Protein AF-0000000075837863 (afdb_homodimer)

Radius of gyration: 28.81 Å; Cα contacts (8 Å, |Δi|>4): 531; chains: 2; bounding box: 49×102×80 Å

Secondary structure (DSSP, 8-state):
-HHHHHHHEE--HHHHTTSSEEEEEEESTTSTT-EEEEEE-TTS-EEEEEESSHHHHHHHHHHHHHTTPPP-EEEEEEHHHHHHHHHHTT-EEEEEPTT----PPPEEEEETT--SS-S-----------HHHHHHHHHHHHHH-/-HHHHHHHEE--HHHHTTSSEEEEEEESTTSTT-EEEEEE-TTS-EEEEEESSHHHHHHHHHHHHHTTPPP-EEEEEEHHHHHHHHHHTT-EEEEEPTT----PPPEEEEETT--SS-------------HHHHHHHHHHHHHH-

Nearest PDB structures (foldseek):
  6app-assembly1_A  TM=2.688E-01  e=3.489E+00  Lama glama
  6z0y-assembly2_B  TM=2.788E-01  e=5.146E+00  Homo sapiens
  6tou-assembly1_A  TM=3.096E-01  e=6.667E+00  Homo sapiens
  2ptu-assembly1_A  TM=2.141E-01  e=5.857E+00  Mus musculus
  6app-assembly1_A  TM=2.690E-01  e=3.418E+00  Lama glama

InterPro domains:
  IPR021503 Protein of unknown function DUF3110 [PF11360] (23-106)

Sequence (290 aa):
MQLHDDNAIEKRPSVITQFRRAFALIFNPGTPNEGIYSRRSADGIDMILCFEDEQDAQRYSIMLAAQDFPEADPVELDTHMLLEFSEEGGHTLGLVAKGKLVVPPEANVPMFDWSPGTSEEGTLPPEEMSMDELDQRRSMLESLLMQLHDDNAIEKRPSVITQFRRAFALIFNPGTPNEGIYSRRSADGIDMILCFEDEQDAQRYSIMLAAQDFPEADPVELDTHMLLEFSEEGGHTLGLVAKGKLVVPPEANVPMFDWSPGTSEEGTLPPEEMSMDELDQRRSMLESLL

pLDDT: mean 82.69, std 21.42, range [29.17, 98.75]

Organism: Prymnesium parvum (NCBI:txid97485)

Structure (mmCIF, N/CA/C/O backbone):
data_AF-0000000075837863-model_v1
#
loop_
_entity.id
_entity.type
_entity.pdbx_description
1 polymer 'SseB protein N-terminal domain-containing protein'
#
loop_
_atom_site.group_PDB
_atom_site.id
_atom_site.type_symbol
_atom_site.label_atom_id
_atom_site.label_alt_id
_atom_site.label_comp_id
_atom_site.label_asym_id
_atom_site.label_entity_id
_atom_site.label_seq_id
_atom_site.pdbx_PDB_ins_code
_atom_site.Cartn_x
_atom_site.Cartn_y
_atom_site.Cartn_z
_atom_site.occupancy
_atom_site.B_iso_or_equiv
_atom_site.auth_seq_id
_atom_site.auth_comp_id
_atom_site.auth_asym_id
_atom_site.auth_atom_id
_atom_site.pdbx_PDB_model_num
ATOM 1 N N . MET A 1 1 ? -2.785 -4.348 10.398 1 29.17 1 MET A N 1
ATOM 2 C CA . MET A 1 1 ? -3.168 -5.473 9.555 1 29.17 1 MET A CA 1
ATOM 3 C C . MET A 1 1 ? -1.939 -6.25 9.094 1 29.17 1 MET A C 1
ATOM 5 O O . MET A 1 1 ? -1.992 -7.469 8.938 1 29.17 1 MET A O 1
ATOM 9 N N . GLN A 1 2 ? -0.618 -5.496 9.031 1 40.16 2 GLN A N 1
ATOM 10 C CA . GLN A 1 2 ? 0.577 -6.156 8.516 1 40.16 2 GLN A CA 1
ATOM 11 C C . GLN A 1 2 ? 1.043 -7.266 9.453 1 40.16 2 GLN A C 1
ATOM 13 O O . GLN A 1 2 ? 1.475 -8.328 9 1 40.16 2 GLN A O 1
ATOM 18 N N . LEU A 1 3 ? 0.988 -6.984 10.844 1 43.19 3 LEU A N 1
ATOM 19 C CA . LEU A 1 3 ? 1.461 -7.984 11.797 1 43.19 3 LEU A CA 1
ATOM 20 C C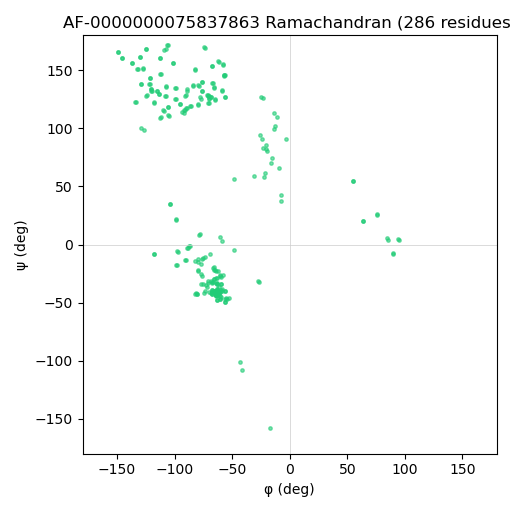 . LEU A 1 3 ? 0.693 -9.289 11.633 1 43.19 3 LEU A C 1
ATOM 22 O O . LEU A 1 3 ? 1.26 -10.375 11.805 1 43.19 3 LEU A O 1
ATOM 26 N N . HIS A 1 4 ? -0.453 -9.047 11.148 1 53.69 4 HIS A N 1
ATOM 27 C CA . HIS A 1 4 ? -1.318 -10.219 11.164 1 53.69 4 HIS A CA 1
ATOM 28 C C . HIS A 1 4 ? -1.031 -11.125 9.969 1 53.69 4 HIS A C 1
ATOM 30 O O . HIS A 1 4 ? -1.175 -12.344 10.07 1 53.69 4 HIS A O 1
ATOM 36 N N . ASP A 1 5 ? -0.239 -10.398 9 1 63.22 5 ASP A N 1
ATOM 37 C CA . ASP A 1 5 ? -0.087 -11.203 7.793 1 63.22 5 ASP A CA 1
ATOM 38 C C . ASP A 1 5 ? 1.008 -12.258 7.969 1 63.22 5 ASP A C 1
ATOM 40 O O . ASP A 1 5 ? 0.941 -13.336 7.379 1 63.22 5 ASP A O 1
ATOM 44 N N . ASP A 1 6 ? 1.89 -11.945 8.945 1 65.56 6 ASP A N 1
ATOM 45 C CA . ASP A 1 6 ? 3.049 -12.828 9.039 1 65.56 6 ASP A CA 1
ATOM 46 C C . ASP A 1 6 ? 2.629 -14.25 9.391 1 65.56 6 ASP A C 1
ATOM 48 O O . ASP A 1 6 ? 3.193 -15.219 8.875 1 65.56 6 ASP A O 1
ATOM 52 N N . ASN A 1 7 ? 1.565 -14.273 10.078 1 78.5 7 ASN A N 1
ATOM 53 C CA . ASN A 1 7 ? 1.141 -15.617 10.453 1 78.5 7 ASN A CA 1
ATOM 54 C C . ASN A 1 7 ? 0.194 -16.219 9.422 1 78.5 7 ASN A C 1
ATOM 56 O O . ASN A 1 7 ? 0.004 -17.438 9.375 1 78.5 7 ASN A O 1
ATOM 60 N N . ALA A 1 8 ? -0.28 -15.414 8.578 1 91.5 8 ALA A N 1
ATOM 61 C CA . ALA A 1 8 ? -1.312 -15.883 7.652 1 91.5 8 ALA A CA 1
ATOM 62 C C . ALA A 1 8 ? -0.711 -16.25 6.301 1 91.5 8 ALA A C 1
ATOM 64 O O . ALA A 1 8 ? -1.326 -16.984 5.52 1 91.5 8 ALA A O 1
ATOM 65 N N . ILE A 1 9 ? 0.53 -15.766 6.043 1 96.25 9 ILE A N 1
ATOM 66 C CA . ILE A 1 9 ? 1.158 -16 4.746 1 96.25 9 ILE A CA 1
ATOM 67 C C . ILE A 1 9 ? 2.359 -16.938 4.918 1 96.25 9 ILE A C 1
ATOM 69 O O . ILE A 1 9 ? 3.342 -16.578 5.57 1 96.25 9 ILE A O 1
ATOM 73 N N . GLU A 1 10 ? 2.24 -18.156 4.43 1 97.06 10 GLU A N 1
ATOM 74 C CA . GLU A 1 10 ? 3.355 -19.109 4.41 1 97.06 10 GLU A CA 1
ATOM 75 C C . GLU A 1 10 ? 4.41 -18.688 3.391 1 97.06 10 GLU A C 1
ATOM 77 O O . GLU A 1 10 ? 4.09 -18.438 2.229 1 97.06 10 GLU A O 1
ATOM 82 N N . LYS A 1 11 ? 5.711 -18.578 3.766 1 96.31 11 LYS A N 1
ATOM 83 C CA . LYS A 1 11 ? 6.766 -18.078 2.891 1 96.31 11 LYS A CA 1
ATOM 84 C C . LYS A 1 11 ? 7.832 -19.141 2.641 1 96.31 11 LYS A C 1
ATOM 86 O O . LYS A 1 11 ? 8.672 -18.984 1.755 1 96.31 11 LYS A O 1
ATOM 91 N N . ARG A 1 12 ? 7.777 -20.25 3.33 1 97.12 12 ARG A N 1
ATOM 92 C CA . ARG A 1 12 ? 8.781 -21.297 3.188 1 97.12 12 ARG A CA 1
ATOM 93 C C . ARG A 1 12 ? 8.523 -22.141 1.942 1 97.12 12 ARG A C 1
ATOM 95 O O . ARG A 1 12 ? 7.488 -22.797 1.835 1 97.12 12 ARG A O 1
ATOM 102 N N . PRO A 1 13 ? 9.539 -22.141 1.03 1 96.88 13 PRO A N 1
ATOM 103 C CA . PRO A 1 13 ? 9.352 -22.891 -0.21 1 96.88 13 PRO A CA 1
ATOM 104 C C . PRO A 1 13 ? 9.016 -24.359 0.039 1 96.88 13 PRO A C 1
ATOM 106 O O . PRO A 1 13 ? 8.188 -24.938 -0.667 1 96.88 13 PRO A O 1
ATOM 109 N N . SER A 1 14 ? 9.641 -24.984 1.011 1 96.56 14 SER A N 1
ATOM 110 C CA . SER A 1 14 ? 9.422 -26.406 1.296 1 96.56 14 SER A CA 1
ATOM 111 C C . SER A 1 14 ? 7.984 -26.672 1.711 1 96.56 14 SER A C 1
ATOM 113 O O . SER A 1 14 ? 7.449 -27.75 1.457 1 96.56 14 SER A O 1
ATOM 115 N N . VAL A 1 15 ? 7.363 -25.781 2.377 1 96.88 15 VAL A N 1
ATOM 116 C CA . VAL A 1 15 ? 5.977 -25.938 2.801 1 96.88 15 VAL A CA 1
ATOM 117 C C . VAL A 1 15 ? 5.043 -25.609 1.639 1 96.88 15 VAL A C 1
ATOM 119 O O . VAL A 1 15 ? 4.082 -26.328 1.384 1 96.88 15 VAL A O 1
ATOM 122 N N . ILE A 1 16 ? 5.355 -24.531 0.902 1 97.88 16 ILE A N 1
ATOM 123 C CA . ILE A 1 16 ? 4.488 -24.078 -0.177 1 97.88 16 ILE A CA 1
ATOM 124 C C . ILE A 1 16 ? 4.398 -25.141 -1.26 1 97.88 16 ILE A C 1
ATOM 126 O O . ILE A 1 16 ? 3.318 -25.406 -1.788 1 97.88 16 ILE A O 1
ATOM 130 N N . THR A 1 17 ? 5.492 -25.797 -1.539 1 95.94 17 THR A N 1
ATOM 131 C CA . THR A 1 17 ? 5.516 -26.734 -2.656 1 95.94 17 THR A CA 1
ATOM 132 C C . THR A 1 17 ? 4.797 -28.031 -2.289 1 95.94 17 THR A C 1
ATOM 134 O O . THR A 1 17 ? 4.566 -28.891 -3.148 1 95.94 17 THR A O 1
ATOM 137 N N . GLN A 1 18 ? 4.516 -28.172 -0.97 1 96.44 18 GLN A N 1
ATOM 138 C CA . GLN A 1 18 ? 3.676 -29.297 -0.601 1 96.44 18 GLN A CA 1
ATOM 139 C C . GLN A 1 18 ? 2.291 -29.188 -1.229 1 96.44 18 GLN A C 1
ATOM 141 O O . GLN A 1 18 ? 1.563 -30.172 -1.327 1 96.44 18 GLN A O 1
ATOM 146 N N . PHE A 1 19 ? 1.979 -27.922 -1.55 1 96.88 19 PHE A N 1
ATOM 147 C CA . PHE A 1 19 ? 0.757 -27.672 -2.305 1 96.88 19 PHE A CA 1
ATOM 148 C C . PHE A 1 19 ? 1.032 -27.688 -3.803 1 96.88 19 PHE A C 1
ATOM 150 O O . PHE A 1 19 ? 1.746 -26.828 -4.32 1 96.88 19 PHE A O 1
ATOM 157 N N . ARG A 1 20 ? 0.486 -28.578 -4.488 1 96.31 20 ARG A N 1
ATOM 158 C CA . ARG A 1 20 ? 0.778 -28.734 -5.91 1 96.31 20 ARG A CA 1
ATOM 159 C C . ARG A 1 20 ? 0.249 -27.547 -6.707 1 96.31 20 ARG A C 1
ATOM 161 O O . ARG A 1 20 ? 0.88 -27.109 -7.672 1 96.31 20 ARG A O 1
ATOM 168 N N . ARG A 1 21 ? -0.972 -27.094 -6.285 1 97.81 21 ARG A N 1
ATOM 169 C CA . ARG A 1 21 ? -1.621 -25.984 -6.977 1 97.81 21 ARG A CA 1
ATOM 170 C C . ARG A 1 21 ? -2.02 -24.891 -6 1 97.81 21 ARG A C 1
ATOM 172 O O . ARG A 1 21 ? -2.246 -25.156 -4.816 1 97.81 21 ARG A O 1
ATOM 179 N N . ALA A 1 22 ? -2.053 -23.734 -6.488 1 98.56 22 ALA A N 1
ATOM 180 C CA . ALA A 1 22 ? -2.527 -22.547 -5.777 1 98.56 22 ALA A CA 1
ATOM 181 C C . ALA A 1 22 ? -3.145 -21.531 -6.738 1 98.56 22 ALA A C 1
ATOM 183 O O . ALA A 1 22 ? -3.049 -21.688 -7.957 1 98.56 22 ALA A O 1
ATOM 184 N N . PHE A 1 23 ? -3.834 -20.594 -6.172 1 98.69 23 PHE A N 1
ATOM 185 C CA . PHE A 1 23 ? -4.48 -19.562 -6.98 1 98.69 23 PHE A CA 1
ATOM 186 C C . PHE A 1 23 ? -3.732 -18.25 -6.879 1 98.69 23 PHE A C 1
ATOM 188 O O . PHE A 1 23 ? -3.561 -17.703 -5.785 1 98.69 23 PHE A O 1
ATOM 195 N N . ALA A 1 24 ? -3.254 -17.812 -7.992 1 98.75 24 ALA A N 1
ATOM 196 C CA . ALA A 1 24 ? -2.688 -16.469 -8.086 1 98.75 24 ALA A CA 1
ATOM 197 C C . ALA A 1 24 ? -3.678 -15.5 -8.727 1 98.75 24 ALA A C 1
ATOM 199 O O . ALA A 1 24 ? -4.625 -15.922 -9.398 1 98.75 24 ALA A O 1
ATOM 200 N N . LEU A 1 25 ? -3.525 -14.266 -8.461 1 98.69 25 LEU A N 1
ATOM 201 C CA . LEU A 1 25 ? -4.332 -13.227 -9.094 1 98.69 25 LEU A CA 1
ATOM 202 C C . LEU A 1 25 ? -3.676 -12.734 -10.383 1 98.69 25 LEU A C 1
ATOM 204 O O . LEU A 1 25 ? -2.566 -12.195 -10.352 1 98.69 25 LEU A O 1
ATOM 208 N N . ILE A 1 26 ? -4.395 -12.961 -11.484 1 98.12 26 ILE A N 1
ATOM 209 C CA . ILE A 1 26 ? -3.85 -12.688 -12.812 1 98.12 26 ILE A CA 1
ATOM 210 C C . ILE A 1 26 ? -4.633 -11.547 -13.461 1 98.12 26 ILE A C 1
ATOM 212 O O . ILE A 1 26 ? -5.863 -11.523 -13.406 1 98.12 26 ILE A O 1
ATOM 216 N N . PHE A 1 27 ? -3.848 -10.602 -13.922 1 97.12 27 PHE A N 1
ATOM 217 C CA . PHE A 1 27 ? -4.414 -9.523 -14.734 1 97.12 27 PHE A CA 1
ATOM 218 C C . PHE A 1 27 ? -4.406 -9.891 -16.203 1 97.12 27 PHE A C 1
ATOM 220 O O . PHE A 1 27 ? -3.414 -10.414 -16.719 1 97.12 27 PHE A O 1
ATOM 227 N N . ASN A 1 28 ? -5.527 -9.656 -16.859 1 94.75 28 ASN A N 1
ATOM 228 C CA . ASN A 1 28 ? -5.652 -9.906 -18.297 1 94.75 28 ASN A CA 1
ATOM 229 C C . ASN A 1 28 ? -5.273 -11.344 -18.641 1 94.75 28 ASN A C 1
ATOM 231 O O . ASN A 1 28 ? -4.453 -11.57 -19.531 1 94.75 28 ASN A O 1
ATOM 235 N N . PRO A 1 29 ? -5.945 -12.312 -17.953 1 94.31 29 PRO A N 1
ATOM 236 C CA . PRO A 1 29 ? -5.57 -13.703 -18.203 1 94.31 29 PRO A CA 1
ATOM 237 C C . PRO A 1 29 ? -5.738 -14.102 -19.672 1 94.31 29 PRO A C 1
ATOM 239 O O . PRO A 1 29 ? -6.754 -13.781 -20.297 1 94.31 29 PRO A O 1
ATOM 242 N N . GLY A 1 30 ? -4.715 -14.742 -20.219 1 91.44 30 GLY A N 1
ATOM 243 C CA . GLY A 1 30 ? -4.805 -15.297 -21.562 1 91.44 30 GLY A CA 1
ATOM 244 C C . GLY A 1 30 ? -4.48 -14.289 -22.641 1 91.44 30 GLY A C 1
ATOM 245 O O . GLY A 1 30 ? -4.73 -14.539 -23.828 1 91.44 30 GLY A O 1
ATOM 246 N N . THR A 1 31 ? -4.086 -13.109 -22.219 1 91.88 31 THR A N 1
ATOM 247 C CA . THR A 1 31 ? -3.715 -12.094 -23.188 1 91.88 31 THR A CA 1
ATOM 248 C C . THR A 1 31 ? -2.205 -11.875 -23.203 1 91.88 31 THR A C 1
ATOM 250 O O . THR A 1 31 ? -1.499 -12.352 -22.312 1 91.88 31 THR A O 1
ATOM 253 N N . PRO A 1 32 ? -1.616 -11.141 -24.219 1 89.88 32 PRO A N 1
ATOM 254 C CA . PRO A 1 32 ? -0.188 -10.82 -24.266 1 89.88 32 PRO A CA 1
ATOM 255 C C . PRO A 1 32 ? 0.242 -9.875 -23.141 1 89.88 32 PRO A C 1
ATOM 257 O O . PRO A 1 32 ? 1.436 -9.766 -22.844 1 89.88 32 PRO A O 1
ATOM 260 N N . ASN A 1 33 ? -0.692 -9.188 -22.578 1 92.38 33 ASN A N 1
ATOM 261 C CA . ASN A 1 33 ? -0.383 -8.25 -21.5 1 92.38 33 ASN A CA 1
ATOM 262 C C . ASN A 1 33 ? -0.771 -8.82 -20.141 1 92.38 33 ASN A C 1
ATOM 264 O O . ASN A 1 33 ? -1.292 -8.094 -19.281 1 92.38 33 ASN A O 1
ATOM 268 N N . GLU A 1 34 ? -0.603 -10.117 -20.047 1 95.12 34 GLU A N 1
ATOM 269 C CA . GLU A 1 34 ? -0.906 -10.797 -18.781 1 95.12 34 GLU A CA 1
ATOM 270 C C . GLU A 1 34 ? 0.044 -10.359 -17.672 1 95.12 34 GLU A C 1
ATOM 272 O O . GLU A 1 34 ? 1.244 -10.195 -17.906 1 95.12 34 GLU A O 1
ATOM 277 N N . GLY A 1 35 ? -0.531 -10.062 -16.422 1 96.5 35 GLY A N 1
ATOM 278 C CA . GLY A 1 35 ? 0.248 -9.742 -15.242 1 96.5 35 GLY A CA 1
ATOM 279 C C . GLY A 1 35 ? -0.16 -10.539 -14.023 1 96.5 35 GLY A C 1
ATOM 280 O O . GLY A 1 35 ? -1.243 -11.125 -13.992 1 96.5 35 GLY A O 1
ATOM 281 N N . ILE A 1 36 ? 0.709 -10.594 -13.062 1 98.12 36 ILE A N 1
ATOM 282 C CA . ILE A 1 36 ? 0.447 -11.312 -11.82 1 98.12 36 ILE A CA 1
ATOM 283 C C . ILE A 1 36 ? 0.559 -10.352 -10.641 1 98.12 36 ILE A C 1
ATOM 285 O O . ILE A 1 36 ? 1.427 -9.477 -10.617 1 98.12 36 ILE A O 1
ATOM 289 N N . TYR A 1 37 ? -0.245 -10.5 -9.656 1 98 37 TYR A N 1
ATOM 290 C CA . TYR A 1 37 ? -0.282 -9.625 -8.484 1 98 37 TYR A CA 1
ATOM 291 C C . TYR A 1 37 ? 0.876 -9.93 -7.539 1 98 37 TYR A C 1
ATOM 293 O O . TYR A 1 37 ? 1.181 -11.094 -7.277 1 98 37 TYR A O 1
ATOM 301 N N . SER A 1 38 ? 1.449 -8.844 -7.004 1 96.31 38 SER A N 1
ATOM 302 C CA . SER A 1 38 ? 2.477 -8.938 -5.973 1 96.31 38 SER A CA 1
ATOM 303 C C . SER A 1 38 ? 2.377 -7.777 -4.988 1 96.31 38 SER A C 1
ATOM 305 O O . SER A 1 38 ? 1.655 -6.805 -5.234 1 96.31 38 SER A O 1
ATOM 307 N N . ARG A 1 39 ? 2.943 -7.934 -3.85 1 94.5 39 ARG A N 1
ATOM 308 C CA . ARG A 1 39 ? 3.141 -6.891 -2.848 1 94.5 39 ARG A CA 1
ATOM 309 C C . ARG A 1 39 ? 4.609 -6.488 -2.762 1 94.5 39 ARG A C 1
ATOM 311 O O . ARG A 1 39 ? 5.488 -7.344 -2.67 1 94.5 39 ARG A O 1
ATOM 318 N N . ARG A 1 40 ? 4.887 -5.234 -2.852 1 92.25 40 ARG A N 1
ATOM 319 C CA . ARG A 1 40 ? 6.262 -4.758 -2.74 1 92.25 40 ARG A CA 1
ATOM 320 C C . ARG A 1 40 ? 6.574 -4.316 -1.313 1 92.25 40 ARG A C 1
ATOM 322 O O . ARG A 1 40 ? 5.891 -3.455 -0.759 1 92.25 40 ARG A O 1
ATOM 329 N N . SER A 1 41 ? 7.555 -4.918 -0.678 1 87.31 41 SER A N 1
ATOM 330 C CA . SER A 1 41 ? 8.008 -4.57 0.666 1 87.31 41 SER A CA 1
ATOM 331 C C . SER A 1 41 ? 8.797 -3.268 0.666 1 87.31 41 SER A C 1
ATOM 333 O O . SER A 1 41 ? 9.094 -2.717 -0.396 1 87.31 41 SER A O 1
ATOM 335 N N . ALA A 1 42 ? 9.055 -2.77 1.845 1 76.69 42 ALA A N 1
ATOM 336 C CA . ALA A 1 42 ? 9.805 -1.529 2.035 1 76.69 42 ALA A CA 1
ATOM 337 C C . ALA A 1 42 ? 11.211 -1.639 1.451 1 76.69 42 ALA A C 1
ATOM 339 O O . ALA A 1 42 ? 11.773 -0.646 0.987 1 76.69 42 ALA A O 1
ATOM 340 N N . ASP A 1 43 ? 11.719 -2.867 1.391 1 82.19 43 ASP A N 1
ATOM 341 C CA . ASP A 1 43 ? 13.07 -3.053 0.872 1 82.19 43 ASP A CA 1
ATOM 342 C C . ASP A 1 43 ? 13.055 -3.215 -0.647 1 82.19 43 ASP A C 1
ATOM 344 O O . ASP A 1 43 ? 14.102 -3.453 -1.26 1 82.19 43 ASP A O 1
ATOM 348 N N . GLY A 1 44 ? 11.984 -3.203 -1.215 1 84.94 44 GLY A N 1
ATOM 349 C CA . GLY A 1 44 ? 11.867 -3.191 -2.664 1 84.94 44 GLY A CA 1
ATOM 350 C C . GLY A 1 44 ? 11.688 -4.574 -3.262 1 84.94 44 GLY A C 1
ATOM 351 O O . GLY A 1 44 ? 11.734 -4.738 -4.48 1 84.94 44 GLY A O 1
ATOM 352 N N . ILE A 1 45 ? 11.578 -5.578 -2.402 1 89.56 45 ILE A N 1
ATOM 353 C CA . ILE A 1 45 ? 11.422 -6.941 -2.895 1 89.56 45 ILE A CA 1
ATOM 354 C C . ILE A 1 45 ? 9.938 -7.266 -3.057 1 89.56 45 ILE A C 1
ATOM 356 O O . ILE A 1 45 ? 9.148 -7.07 -2.129 1 89.56 45 ILE A O 1
ATOM 360 N N . ASP A 1 46 ? 9.516 -7.762 -4.223 1 93.62 46 ASP A N 1
ATOM 361 C CA . ASP A 1 46 ? 8.125 -8.125 -4.492 1 93.62 46 ASP A CA 1
ATOM 362 C C . ASP A 1 46 ? 7.824 -9.539 -3.996 1 93.62 46 ASP A C 1
ATOM 364 O O . ASP A 1 46 ? 8.641 -10.445 -4.16 1 93.62 46 ASP A O 1
ATOM 368 N N . MET A 1 47 ? 6.703 -9.633 -3.389 1 96.62 47 MET A N 1
ATOM 369 C CA . MET A 1 47 ? 6.168 -10.945 -3.043 1 96.62 47 MET A CA 1
ATOM 370 C C . MET A 1 47 ? 4.957 -11.289 -3.902 1 96.62 47 MET A C 1
ATOM 372 O O . MET A 1 47 ? 3.934 -10.602 -3.838 1 96.62 47 MET A O 1
ATOM 376 N N . ILE A 1 48 ? 5.121 -12.32 -4.719 1 98.06 48 ILE A N 1
ATOM 377 C CA . ILE A 1 48 ? 3.957 -12.859 -5.41 1 98.06 48 ILE A CA 1
ATOM 378 C C . ILE A 1 48 ? 3.047 -13.57 -4.41 1 98.06 48 ILE A C 1
ATOM 380 O O . ILE A 1 48 ? 3.482 -14.477 -3.697 1 98.06 48 ILE A O 1
ATOM 384 N N . LEU A 1 49 ? 1.81 -13.18 -4.27 1 98.38 49 LEU A N 1
ATOM 385 C CA . LEU A 1 49 ? 0.869 -13.75 -3.316 1 98.38 49 LEU A CA 1
ATOM 386 C C . LEU A 1 49 ? -0.046 -14.766 -4 1 98.38 49 LEU A C 1
ATOM 388 O O . LEU A 1 49 ? -0.67 -14.453 -5.016 1 98.38 49 LEU A O 1
ATOM 392 N N . CYS A 1 50 ? -0.091 -15.945 -3.5 1 98.62 50 CYS A N 1
ATOM 393 C CA . CYS A 1 50 ? -1.048 -16.938 -3.975 1 98.62 50 CYS A CA 1
ATOM 394 C C . CYS A 1 50 ? -1.886 -17.484 -2.824 1 98.62 50 CYS A C 1
ATOM 396 O O . CYS A 1 50 ? -1.638 -17.156 -1.662 1 98.62 50 CYS A O 1
ATOM 398 N N . PHE A 1 51 ? -2.918 -18.188 -3.164 1 98.69 51 PHE A N 1
ATOM 399 C CA . PHE A 1 51 ? -3.914 -18.656 -2.207 1 98.69 51 PHE A CA 1
ATOM 400 C C . PHE A 1 51 ? -4.156 -20.156 -2.369 1 98.69 51 PHE A C 1
ATOM 402 O O . PHE A 1 51 ? -4.215 -20.672 -3.49 1 98.69 51 PHE A O 1
ATOM 409 N N . GLU A 1 52 ? -4.266 -20.812 -1.275 1 98.25 52 GLU A N 1
ATOM 410 C CA . GLU A 1 52 ? -4.641 -22.219 -1.308 1 98.25 52 GLU A CA 1
ATOM 411 C C . GLU A 1 52 ? -6.066 -22.406 -1.821 1 98.25 52 GLU A C 1
ATOM 413 O O . GLU A 1 52 ? -6.379 -23.406 -2.473 1 98.25 52 GLU A O 1
ATOM 418 N N . ASP A 1 53 ? -6.934 -21.406 -1.577 1 98.44 53 ASP A N 1
ATOM 419 C CA . ASP A 1 53 ? -8.367 -21.484 -1.832 1 98.44 53 ASP A CA 1
ATOM 420 C C . ASP A 1 53 ? -8.812 -20.406 -2.818 1 98.44 53 ASP A C 1
ATOM 422 O O . ASP A 1 53 ? -8.445 -19.234 -2.682 1 98.44 53 ASP A O 1
ATOM 426 N N . GLU A 1 54 ? -9.609 -20.812 -3.805 1 98.56 54 GLU A N 1
ATOM 427 C CA . GLU A 1 54 ? -10.07 -19.906 -4.852 1 98.56 54 GLU A CA 1
ATOM 428 C C . GLU A 1 54 ? -10.938 -18.797 -4.273 1 98.56 54 GLU A C 1
ATOM 430 O O . GLU A 1 54 ? -10.844 -17.641 -4.703 1 98.56 54 GLU A O 1
ATOM 435 N N . GLN A 1 55 ? -11.789 -19.156 -3.336 1 98.44 55 GLN A N 1
ATOM 436 C CA . GLN A 1 55 ? -12.695 -18.172 -2.766 1 98.44 55 GLN A CA 1
ATOM 437 C C . GLN A 1 55 ? -11.93 -17.109 -1.984 1 98.44 55 GLN A C 1
ATOM 439 O O . GLN A 1 55 ? -12.281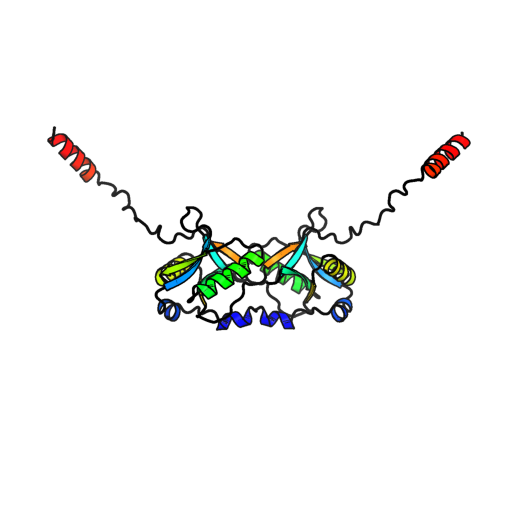 -15.922 -2.027 1 98.44 55 GLN A O 1
ATOM 444 N N . ASP A 1 56 ? -10.906 -17.547 -1.26 1 98.19 56 ASP A N 1
ATOM 445 C CA . ASP A 1 56 ? -10.047 -16.594 -0.561 1 98.19 56 ASP A CA 1
ATOM 446 C C . ASP A 1 56 ? -9.367 -15.641 -1.543 1 98.19 56 ASP A C 1
ATOM 448 O O . ASP A 1 56 ? -9.297 -14.438 -1.293 1 98.19 56 ASP A O 1
ATOM 452 N N . ALA A 1 57 ? -8.914 -16.172 -2.688 1 98.56 57 ALA A N 1
ATOM 453 C CA . ALA A 1 57 ? -8.305 -15.352 -3.732 1 98.56 57 ALA A CA 1
ATOM 454 C C . ALA A 1 57 ? -9.312 -14.344 -4.289 1 98.56 57 ALA A C 1
ATOM 456 O O . ALA A 1 57 ? -8.984 -13.172 -4.496 1 98.56 57 ALA A O 1
ATOM 457 N N . GLN A 1 58 ? -10.5 -14.812 -4.496 1 98.38 58 GLN A N 1
ATOM 458 C CA . GLN A 1 58 ? -11.562 -13.969 -5.035 1 98.38 58 GLN A CA 1
ATOM 459 C C . GLN A 1 58 ? -11.891 -12.82 -4.082 1 98.38 58 GLN A C 1
ATOM 461 O O . GLN A 1 58 ? -12.055 -11.68 -4.512 1 98.38 58 GLN A O 1
ATOM 466 N N . ARG A 1 59 ? -11.977 -13.164 -2.789 1 97 59 ARG A N 1
ATOM 467 C CA . ARG A 1 59 ? -12.258 -12.141 -1.788 1 97 59 ARG A CA 1
ATOM 468 C C . ARG A 1 59 ? -11.164 -11.078 -1.765 1 97 59 ARG A C 1
ATOM 470 O O . ARG A 1 59 ? -11.453 -9.883 -1.688 1 97 59 ARG A O 1
ATOM 477 N N . TYR A 1 60 ? -9.953 -11.523 -1.884 1 96.88 60 TYR A N 1
ATOM 478 C CA . TYR A 1 60 ? -8.828 -10.602 -1.93 1 96.88 60 TYR A CA 1
ATOM 479 C C . TYR A 1 60 ? -8.906 -9.703 -3.162 1 96.88 60 TYR A C 1
ATOM 481 O O . TYR A 1 60 ? -8.672 -8.5 -3.076 1 96.88 60 TYR A O 1
ATOM 489 N N . SER A 1 61 ? -9.25 -10.289 -4.336 1 97.5 61 SER A N 1
ATOM 490 C CA . SER A 1 61 ? -9.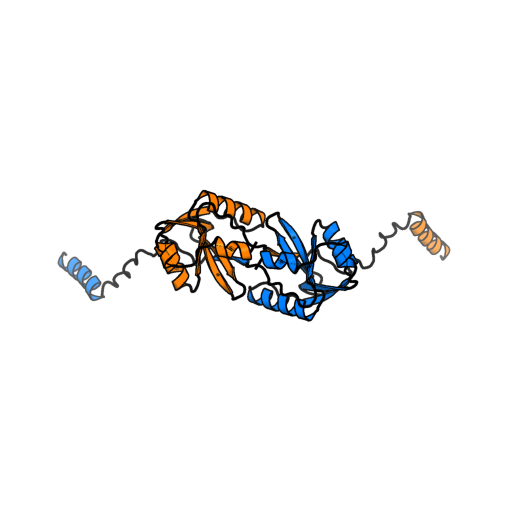383 -9.539 -5.582 1 97.5 61 SER A CA 1
ATOM 491 C C . SER A 1 61 ? -10.438 -8.445 -5.457 1 97.5 61 SER A C 1
ATOM 493 O O . SER A 1 61 ? -10.25 -7.336 -5.953 1 97.5 61 SER A O 1
ATOM 495 N N . ILE A 1 62 ? -11.5 -8.742 -4.797 1 94.75 62 ILE A N 1
ATOM 496 C CA . ILE A 1 62 ? -12.586 -7.785 -4.586 1 94.75 62 ILE A CA 1
ATOM 497 C C . ILE A 1 62 ? -12.086 -6.617 -3.74 1 94.75 62 ILE A C 1
ATOM 499 O O . ILE A 1 62 ? -12.359 -5.453 -4.051 1 94.75 62 ILE A O 1
ATOM 503 N N . MET A 1 63 ? -11.344 -6.941 -2.699 1 92.44 63 MET A N 1
ATOM 504 C CA . MET A 1 63 ? -10.797 -5.902 -1.83 1 92.44 63 MET A CA 1
ATOM 505 C C . MET A 1 63 ? -9.836 -5.004 -2.596 1 92.44 63 MET A C 1
ATOM 507 O O . MET A 1 63 ? -9.844 -3.785 -2.42 1 92.44 63 MET A O 1
ATOM 511 N N . LEU A 1 64 ? -8.984 -5.559 -3.508 1 93.62 64 LEU A N 1
ATOM 512 C CA . LEU A 1 64 ? -8.078 -4.785 -4.34 1 93.62 64 LEU A CA 1
ATOM 513 C C . LEU A 1 64 ? -8.844 -3.811 -5.227 1 93.62 64 LEU A C 1
ATOM 515 O O . LEU A 1 64 ? -8.469 -2.639 -5.332 1 93.62 64 LEU A O 1
ATOM 519 N N . ALA A 1 65 ? -9.867 -4.34 -5.84 1 91.31 65 ALA A N 1
ATOM 520 C CA . ALA A 1 65 ? -10.688 -3.514 -6.727 1 91.31 65 ALA A CA 1
ATOM 521 C C . ALA A 1 65 ? -11.297 -2.336 -5.973 1 91.31 65 ALA A C 1
ATOM 523 O O . ALA A 1 65 ? -11.406 -1.235 -6.52 1 91.31 65 ALA A O 1
ATOM 524 N N . ALA A 1 66 ? -11.633 -2.518 -4.723 1 84.31 66 ALA A N 1
ATOM 525 C CA . ALA A 1 66 ? -12.195 -1.46 -3.883 1 84.31 66 ALA A CA 1
ATOM 526 C C . ALA A 1 66 ? -11.172 -0.352 -3.645 1 84.31 66 ALA A C 1
ATOM 528 O O . ALA A 1 66 ? -11.539 0.781 -3.326 1 84.31 66 ALA A O 1
ATOM 529 N N . GLN A 1 67 ? -9.938 -0.652 -3.787 1 83.94 67 GLN A N 1
ATOM 530 C CA . GLN A 1 67 ? -8.859 0.314 -3.598 1 83.94 67 GLN A CA 1
ATOM 531 C C . GLN A 1 67 ? -8.375 0.865 -4.934 1 83.94 67 GLN A C 1
ATOM 533 O O . GLN A 1 67 ? -7.215 1.269 -5.062 1 83.94 67 GLN A O 1
ATOM 538 N N . ASP A 1 68 ? -9.227 0.772 -5.953 1 83.62 68 ASP A N 1
ATOM 539 C CA . ASP A 1 68 ? -8.969 1.311 -7.285 1 83.62 68 ASP A CA 1
ATOM 540 C C . ASP A 1 68 ? -7.773 0.626 -7.934 1 83.62 68 ASP A C 1
ATOM 542 O O . ASP A 1 68 ? -7.043 1.247 -8.711 1 83.62 68 ASP A O 1
ATOM 546 N N . PHE A 1 69 ? -7.457 -0.544 -7.434 1 91.06 69 PHE A N 1
ATOM 547 C CA . PHE A 1 69 ? -6.457 -1.382 -8.086 1 91.06 69 PHE A CA 1
ATOM 548 C C . PHE A 1 69 ? -7.078 -2.166 -9.234 1 91.06 69 PHE A C 1
ATOM 550 O O . PHE A 1 69 ? -8.266 -2.49 -9.203 1 91.06 69 PHE A O 1
ATOM 557 N N . PRO A 1 70 ? -6.316 -2.484 -10.258 1 92.62 70 PRO A N 1
ATOM 558 C CA . PRO A 1 70 ? -6.859 -3.225 -11.398 1 92.62 70 PRO A CA 1
ATOM 559 C C . PRO A 1 70 ? -7.492 -4.555 -10.992 1 92.62 70 PRO A C 1
ATOM 561 O O . PRO A 1 70 ? -7 -5.223 -10.078 1 92.62 70 PRO A O 1
ATOM 564 N N . GLU A 1 71 ? -8.523 -4.867 -11.727 1 93.88 71 GLU A N 1
ATOM 565 C CA . GLU A 1 71 ? -9.195 -6.141 -11.477 1 93.88 71 GLU A CA 1
ATOM 566 C C . GLU A 1 71 ? -8.297 -7.316 -11.852 1 93.88 71 GLU A C 1
ATOM 568 O O . GLU A 1 71 ? -7.625 -7.285 -12.883 1 93.88 71 GLU A O 1
ATOM 573 N N . ALA A 1 72 ? -8.312 -8.344 -11.023 1 97.56 72 ALA A N 1
ATOM 574 C CA . ALA A 1 72 ? -7.547 -9.562 -11.266 1 97.56 72 ALA A CA 1
ATOM 575 C C . ALA A 1 72 ? -8.414 -10.797 -11.062 1 97.56 72 ALA A C 1
ATOM 577 O O . ALA A 1 72 ? -9.375 -10.781 -10.289 1 97.56 72 ALA A O 1
ATOM 578 N N . ASP A 1 73 ? -8.094 -11.883 -11.773 1 98.19 73 ASP A N 1
ATOM 579 C CA . ASP A 1 73 ? -8.82 -13.141 -11.656 1 98.19 73 ASP A CA 1
ATOM 580 C C . ASP A 1 73 ? -7.996 -14.195 -10.922 1 98.19 73 ASP A C 1
ATOM 582 O O . ASP A 1 73 ? -6.789 -14.312 -11.156 1 98.19 73 ASP A O 1
ATOM 586 N N . PRO A 1 74 ? -8.68 -14.891 -10.016 1 98.69 74 PRO A N 1
ATOM 587 C CA . PRO A 1 74 ? -7.977 -16.062 -9.5 1 98.69 74 PRO A CA 1
ATOM 588 C C . PRO A 1 74 ? -7.734 -17.125 -10.57 1 98.69 74 PRO A C 1
ATOM 590 O O . PRO A 1 74 ? -8.672 -17.531 -11.266 1 98.69 74 PRO A O 1
ATOM 593 N N . VAL A 1 75 ? -6.496 -17.484 -10.742 1 98.5 75 VAL A N 1
ATOM 594 C CA . VAL A 1 75 ? -6.125 -18.531 -11.695 1 98.5 75 VAL A CA 1
ATOM 595 C C . VAL A 1 75 ? -5.332 -19.625 -10.984 1 98.5 75 VAL A C 1
ATOM 597 O O . VAL A 1 75 ? -4.383 -19.328 -10.25 1 98.5 75 VAL A O 1
ATOM 600 N N . GLU A 1 76 ? -5.742 -20.844 -11.148 1 98.12 76 GLU A N 1
ATOM 601 C CA . GLU A 1 76 ? -5.016 -21.969 -10.578 1 98.12 76 GLU A CA 1
ATOM 602 C C . GLU A 1 76 ? -3.701 -22.219 -11.312 1 98.12 76 GLU A C 1
ATOM 604 O O . GLU A 1 76 ? -3.682 -22.328 -12.539 1 98.12 76 GLU A O 1
ATOM 609 N N . LEU A 1 77 ? -2.646 -22.312 -10.594 1 97.69 77 LEU A N 1
ATOM 610 C CA . LEU A 1 77 ? -1.318 -22.484 -11.172 1 97.69 77 LEU A CA 1
ATOM 611 C C . LEU A 1 77 ? -0.521 -23.531 -10.383 1 97.69 77 LEU A C 1
ATOM 613 O O . LEU A 1 77 ? -0.813 -23.781 -9.211 1 97.69 77 LEU A O 1
ATOM 617 N N . ASP A 1 78 ? 0.465 -24.109 -11.109 1 96.88 78 ASP A N 1
ATOM 618 C CA . ASP A 1 78 ? 1.415 -25 -10.453 1 96.88 78 ASP A CA 1
ATOM 619 C C . ASP A 1 78 ? 2.322 -24.234 -9.5 1 96.88 78 ASP A C 1
ATOM 621 O O . ASP A 1 78 ? 2.945 -23.234 -9.883 1 96.88 78 ASP A O 1
ATOM 625 N N . THR A 1 79 ? 2.393 -24.703 -8.211 1 97.06 79 THR A N 1
ATOM 626 C CA . THR A 1 79 ? 3.133 -23.969 -7.199 1 97.06 79 THR A CA 1
ATOM 627 C C . THR A 1 79 ? 4.629 -24 -7.492 1 97.06 79 THR A C 1
ATOM 629 O O . THR A 1 79 ? 5.344 -23.031 -7.215 1 97.06 79 THR A O 1
ATOM 632 N N . HIS A 1 80 ? 5.102 -25.109 -8.07 1 95.88 80 HIS A N 1
ATOM 633 C CA . HIS A 1 80 ? 6.512 -25.172 -8.438 1 95.88 80 HIS A CA 1
ATOM 634 C C . HIS A 1 80 ? 6.848 -24.141 -9.508 1 95.88 80 HIS A C 1
ATOM 636 O O . HIS A 1 80 ? 7.914 -23.516 -9.469 1 95.88 80 HIS A O 1
ATOM 642 N N . MET A 1 81 ? 5.941 -23.969 -10.469 1 95 81 MET A N 1
ATOM 643 C CA . MET A 1 81 ? 6.129 -22.969 -11.508 1 95 81 MET A CA 1
ATOM 644 C C . MET A 1 81 ? 6.184 -21.562 -10.906 1 95 81 MET A C 1
ATOM 646 O O . MET A 1 81 ? 7.035 -20.766 -11.281 1 95 81 MET A O 1
ATOM 650 N N . LEU A 1 82 ? 5.324 -21.281 -9.961 1 96.81 82 LEU A N 1
ATOM 651 C CA . LEU A 1 82 ? 5.281 -19.984 -9.297 1 96.81 82 LEU A CA 1
ATOM 652 C C . LEU A 1 82 ? 6.57 -19.719 -8.523 1 96.81 82 LEU A C 1
ATOM 654 O O . LEU A 1 82 ? 7.109 -18.609 -8.57 1 96.81 82 LEU A O 1
ATOM 658 N N . LEU A 1 83 ? 7.031 -20.766 -7.824 1 96.75 83 LEU A N 1
ATOM 659 C CA . LEU A 1 83 ? 8.258 -20.641 -7.043 1 96.75 83 LEU A CA 1
ATOM 660 C C . LEU A 1 83 ? 9.453 -20.375 -7.949 1 96.75 83 LEU A C 1
ATOM 662 O O . LEU A 1 83 ? 10.266 -19.5 -7.664 1 96.75 83 LEU A O 1
ATOM 666 N N . GLU A 1 84 ? 9.547 -21.078 -9.047 1 94.94 84 GLU A N 1
ATOM 667 C CA . GLU A 1 84 ? 10.641 -20.891 -9.992 1 94.94 84 GLU A CA 1
ATOM 668 C C . GLU A 1 84 ? 10.625 -19.484 -10.586 1 94.94 84 GLU A C 1
ATOM 670 O O . GLU A 1 84 ? 11.672 -18.828 -10.648 1 94.94 84 GLU A O 1
ATOM 675 N N . PHE A 1 85 ? 9.5 -19.047 -11.031 1 95.62 85 PHE A N 1
ATOM 676 C CA . PHE A 1 85 ? 9.359 -17.703 -11.578 1 95.62 85 PHE A CA 1
ATOM 677 C C . PHE A 1 85 ? 9.812 -16.656 -10.555 1 95.62 85 PHE A C 1
ATOM 679 O O . PHE A 1 85 ? 10.547 -15.734 -10.898 1 95.62 85 PHE A O 1
ATOM 686 N N . SER A 1 86 ? 9.281 -16.797 -9.273 1 96.12 86 SER A N 1
ATOM 687 C CA . SER A 1 86 ? 9.609 -15.82 -8.234 1 96.12 86 SER A CA 1
ATOM 688 C C . SER A 1 86 ? 11.109 -15.789 -7.965 1 96.12 86 SER A C 1
ATOM 690 O O . SER A 1 86 ? 11.703 -14.711 -7.883 1 96.12 86 SER A O 1
ATOM 692 N N . GLU A 1 87 ? 11.734 -16.953 -7.867 1 94.44 87 GLU A N 1
ATOM 693 C CA . GLU A 1 87 ? 13.156 -17.031 -7.566 1 94.44 87 GLU A CA 1
ATOM 694 C C . GLU A 1 87 ? 13.992 -16.484 -8.719 1 94.44 87 GLU A C 1
ATOM 696 O O . GLU A 1 87 ? 14.961 -15.742 -8.492 1 94.44 87 GLU A O 1
ATOM 701 N N . GLU A 1 88 ? 13.586 -16.844 -9.945 1 93.31 88 GLU A N 1
ATOM 702 C CA . GLU A 1 88 ? 14.32 -16.375 -11.117 1 93.31 88 GLU A CA 1
ATOM 703 C C . GLU A 1 88 ? 14.273 -14.859 -11.234 1 93.31 88 GLU A C 1
ATOM 705 O O . GLU A 1 88 ? 15.234 -14.234 -11.68 1 93.31 88 GLU A O 1
ATOM 710 N N . GLY A 1 89 ? 13.219 -14.328 -10.836 1 93.31 89 GLY A N 1
ATOM 711 C CA . GLY A 1 89 ? 13.039 -12.891 -10.945 1 93.31 89 GLY A CA 1
ATOM 712 C C . GLY A 1 89 ? 13.547 -12.133 -9.734 1 93.31 89 GLY A C 1
ATOM 713 O O . GLY A 1 89 ? 13.461 -10.898 -9.68 1 93.31 89 GLY A O 1
ATOM 714 N N . GLY A 1 90 ? 14.016 -12.828 -8.758 1 94.25 90 GLY A N 1
ATOM 715 C CA . GLY A 1 90 ? 14.453 -12.18 -7.531 1 94.25 90 GLY A CA 1
ATOM 716 C C . GLY A 1 90 ? 13.312 -11.734 -6.641 1 94.25 90 GLY A C 1
ATOM 717 O O . GLY A 1 90 ? 13.43 -10.758 -5.906 1 94.25 90 GLY A O 1
ATOM 718 N N . HIS A 1 91 ? 12.195 -12.383 -6.742 1 95.81 91 HIS A N 1
ATOM 719 C CA . HIS A 1 91 ? 11 -12.148 -5.938 1 95.81 91 HIS A CA 1
ATOM 720 C C . HIS A 1 91 ? 10.797 -13.258 -4.918 1 95.81 91 HIS A C 1
ATOM 722 O O . HIS A 1 91 ? 11.609 -14.188 -4.836 1 95.81 91 HIS A O 1
ATOM 728 N N . THR A 1 92 ? 9.859 -13.07 -4.039 1 96.75 92 THR A N 1
ATOM 729 C CA . THR A 1 92 ? 9.469 -14.109 -3.1 1 96.75 92 THR A CA 1
ATOM 730 C C . THR A 1 92 ? 8.047 -14.594 -3.389 1 96.75 92 THR A C 1
ATOM 732 O O . THR A 1 92 ? 7.324 -13.969 -4.164 1 96.75 92 THR A O 1
ATOM 735 N N . LEU A 1 93 ? 7.77 -15.781 -2.875 1 97.69 93 LEU A N 1
ATOM 736 C CA . LEU A 1 93 ? 6.434 -16.344 -2.988 1 97.69 93 LEU A CA 1
ATOM 737 C C . LEU A 1 93 ? 5.789 -16.5 -1.614 1 97.69 93 LEU A C 1
ATOM 739 O O . LEU A 1 93 ? 6.438 -16.938 -0.662 1 97.69 93 LEU A O 1
ATOM 743 N N . GLY A 1 94 ? 4.535 -16.031 -1.519 1 98.06 94 GLY A N 1
ATOM 744 C CA . GLY A 1 94 ? 3.729 -16.234 -0.324 1 98.06 94 GLY A CA 1
ATOM 745 C C . GLY A 1 94 ? 2.434 -16.984 -0.597 1 98.06 94 GLY A C 1
ATOM 746 O O . GLY A 1 94 ? 1.781 -16.75 -1.616 1 98.06 94 GLY A O 1
ATOM 747 N N . LEU A 1 95 ? 2.143 -17.859 0.284 1 98.44 95 LEU A N 1
ATOM 748 C CA . LEU A 1 95 ? 0.91 -18.641 0.167 1 98.44 95 LEU A CA 1
ATOM 749 C C . LEU A 1 95 ? -0.009 -18.375 1.355 1 98.44 95 LEU A C 1
ATOM 751 O O . LEU A 1 95 ? 0.398 -18.531 2.508 1 98.44 95 LEU A O 1
ATOM 755 N N . VAL A 1 96 ? -1.197 -17.938 1.078 1 98.06 96 VAL A N 1
ATOM 756 C CA . VAL A 1 96 ? -2.23 -17.781 2.098 1 98.06 96 VAL A CA 1
ATOM 757 C C . VAL A 1 96 ? -2.973 -19.109 2.277 1 98.06 96 VAL A C 1
ATOM 759 O O . VAL A 1 96 ? -3.594 -19.609 1.339 1 98.06 96 VAL A O 1
ATOM 762 N N . ALA A 1 97 ? -2.91 -19.625 3.463 1 96.44 97 ALA A N 1
ATOM 763 C CA . ALA A 1 97 ? -3.592 -20.891 3.76 1 96.44 97 ALA A CA 1
ATOM 764 C C . ALA A 1 97 ? -5.105 -20.719 3.713 1 96.44 97 ALA A C 1
ATOM 766 O O . ALA A 1 97 ? -5.621 -19.625 3.963 1 96.44 97 ALA A O 1
ATOM 767 N N . LYS A 1 98 ? -5.797 -21.797 3.422 1 96.69 98 LYS A N 1
ATOM 768 C CA . LYS A 1 98 ? -7.254 -21.781 3.342 1 96.69 98 LYS A CA 1
ATOM 769 C C . LYS A 1 98 ? -7.867 -21.266 4.641 1 96.69 98 LYS A C 1
ATOM 771 O O . LYS A 1 98 ? -7.492 -21.703 5.73 1 96.69 98 LYS A O 1
ATOM 776 N N . GLY A 1 99 ? -8.68 -20.312 4.559 1 95.5 99 GLY A N 1
ATOM 777 C CA . GLY A 1 99 ? -9.461 -19.828 5.691 1 95.5 99 GLY A CA 1
ATOM 778 C C . GLY A 1 99 ? -8.758 -18.734 6.473 1 95.5 99 GLY A C 1
ATOM 779 O O . GLY A 1 99 ? -9.328 -18.172 7.406 1 95.5 99 GLY A O 1
ATOM 780 N N . LYS A 1 100 ? -7.527 -18.469 6.148 1 94.81 100 LYS A N 1
ATOM 781 C CA . LYS A 1 100 ? -6.832 -17.359 6.785 1 94.81 100 LYS A CA 1
ATOM 782 C C . LYS A 1 100 ? -7.227 -16.031 6.152 1 94.81 100 LYS A C 1
ATOM 784 O O . LYS A 1 100 ? -7.422 -15.945 4.938 1 94.81 100 LYS A O 1
ATOM 789 N N . LEU A 1 101 ? -7.434 -15.094 6.973 1 89.81 101 LEU A N 1
ATOM 790 C CA . LEU A 1 101 ? -7.824 -13.781 6.477 1 89.81 101 LEU A CA 1
ATOM 791 C C . LEU A 1 101 ? -6.602 -12.891 6.285 1 89.81 101 LEU A C 1
ATOM 793 O O . LEU A 1 101 ? -5.895 -12.578 7.246 1 89.81 101 LEU A O 1
ATOM 797 N N . VAL A 1 102 ? -6.297 -12.531 5.086 1 93.19 102 VAL A N 1
ATOM 798 C CA . VAL A 1 102 ? -5.301 -11.539 4.699 1 93.19 102 VAL A CA 1
ATOM 799 C C . VAL A 1 102 ? -5.965 -10.422 3.902 1 93.19 102 VAL A C 1
ATOM 801 O O . VAL A 1 102 ? -6.801 -10.68 3.035 1 93.19 102 VAL A O 1
ATOM 804 N N . VAL A 1 103 ? -5.66 -9.172 4.273 1 91.94 103 VAL A N 1
ATOM 805 C CA . VAL A 1 103 ? -6.211 -8.031 3.555 1 91.94 103 VAL A CA 1
ATOM 806 C C . VAL A 1 103 ? -5.098 -7.301 2.809 1 91.94 103 VAL A C 1
ATOM 808 O O . VAL A 1 103 ? -3.945 -7.293 3.25 1 91.94 103 VAL A O 1
ATOM 811 N N . PRO A 1 104 ? -5.465 -6.723 1.62 1 93.5 104 PRO A N 1
ATOM 812 C CA . PRO A 1 104 ? -4.445 -5.914 0.95 1 93.5 104 PRO A CA 1
ATOM 813 C C . PRO A 1 104 ? -3.926 -4.777 1.825 1 93.5 104 PRO A C 1
ATOM 815 O O . PRO A 1 104 ? -4.656 -4.27 2.68 1 93.5 104 PRO A O 1
ATOM 818 N N . PRO A 1 105 ? -2.662 -4.5 1.642 1 91.94 105 PRO A N 1
ATOM 819 C CA . PRO A 1 105 ? -2.158 -3.336 2.375 1 91.94 105 PRO A CA 1
ATOM 820 C C . PRO A 1 105 ? -2.85 -2.037 1.968 1 91.94 105 PRO A C 1
ATOM 822 O O . PRO A 1 105 ? -3.449 -1.963 0.892 1 91.94 105 PRO A O 1
ATOM 825 N N . GLU A 1 106 ? -2.762 -1.067 2.906 1 90.56 106 GLU A N 1
ATOM 826 C CA . GLU A 1 106 ? -3.211 0.266 2.518 1 90.56 106 GLU A CA 1
ATOM 827 C C . GLU A 1 106 ? -2.443 0.775 1.301 1 90.56 106 GLU A C 1
ATOM 829 O O . GLU A 1 106 ? -1.333 0.317 1.025 1 90.56 106 GLU A O 1
ATOM 834 N N . ALA A 1 107 ? -3.029 1.662 0.574 1 89.56 107 ALA A N 1
ATOM 835 C CA . ALA A 1 107 ? -2.357 2.238 -0.588 1 89.56 107 ALA A CA 1
ATOM 836 C C . ALA A 1 107 ? -1.758 3.602 -0.254 1 89.56 107 ALA A C 1
ATOM 838 O O . ALA A 1 107 ? -2.355 4.387 0.486 1 89.56 107 ALA A O 1
ATOM 839 N N . ASN A 1 108 ? -0.5 3.873 -0.67 1 92.31 108 ASN A N 1
ATOM 840 C CA . ASN A 1 108 ? 0.034 5.23 -0.681 1 92.31 108 ASN A CA 1
ATOM 841 C C . ASN A 1 108 ? -0.629 6.086 -1.758 1 92.31 108 ASN A C 1
ATOM 843 O O . ASN A 1 108 ? -0.637 5.715 -2.934 1 92.31 108 ASN A O 1
ATOM 847 N N . VAL A 1 109 ? -1.16 7.211 -1.326 1 93.62 109 VAL A N 1
ATOM 848 C CA . VAL A 1 109 ? -1.945 8.008 -2.262 1 93.62 109 VAL A CA 1
ATOM 849 C C . VAL A 1 109 ? -1.531 9.477 -2.166 1 93.62 109 VAL A C 1
ATOM 851 O O . VAL A 1 109 ? -1.521 10.055 -1.077 1 93.62 109 VAL A O 1
ATOM 854 N N . PRO A 1 110 ? -1.095 10.109 -3.279 1 94.5 110 PRO A N 1
ATOM 855 C CA . PRO A 1 110 ? -1.015 11.57 -3.314 1 94.5 110 PRO A CA 1
ATOM 856 C C . PRO A 1 110 ? -2.379 12.234 -3.488 1 94.5 110 PRO A C 1
ATOM 858 O O . PRO A 1 110 ? -3.174 11.805 -4.328 1 94.5 110 PRO A O 1
ATOM 861 N N . MET A 1 111 ? -2.678 13.188 -2.709 1 94.5 111 MET A N 1
ATOM 862 C CA . MET A 1 111 ? -3.9 13.977 -2.846 1 94.5 111 MET A CA 1
ATOM 863 C C . MET A 1 111 ? -3.598 15.359 -3.424 1 94.5 111 MET A C 1
ATOM 865 O O . MET A 1 111 ? -3.049 16.219 -2.732 1 94.5 111 MET A O 1
ATOM 869 N N . PHE A 1 112 ? -4.008 15.594 -4.602 1 92.38 112 PHE A N 1
ATOM 870 C CA . PHE A 1 112 ? -3.598 16.812 -5.293 1 92.38 112 PHE A CA 1
ATOM 871 C C . PHE A 1 112 ? -4.668 17.891 -5.172 1 92.38 112 PHE A C 1
ATOM 873 O O . PHE A 1 112 ? -4.461 19.031 -5.586 1 92.38 112 PHE A O 1
ATOM 880 N N . ASP A 1 113 ? -5.77 17.562 -4.633 1 89.75 113 ASP A N 1
ATOM 881 C CA . ASP A 1 113 ? -6.75 18.609 -4.336 1 89.75 113 ASP A CA 1
ATOM 882 C C . ASP A 1 113 ? -6.371 19.375 -3.074 1 89.75 113 ASP A C 1
ATOM 884 O O . ASP A 1 113 ? -7.141 20.219 -2.596 1 89.75 113 ASP A O 1
ATOM 888 N N . TRP A 1 114 ? -5.227 19.141 -2.574 1 89.75 114 TRP A N 1
ATOM 889 C CA . TRP A 1 114 ? -4.668 19.781 -1.39 1 89.75 114 TRP A CA 1
ATOM 890 C C . TRP A 1 114 ? -4.172 21.188 -1.716 1 89.75 114 TRP A C 1
ATOM 892 O O . TRP A 1 114 ? -3.541 21.406 -2.752 1 89.75 114 TRP A O 1
ATOM 902 N N . SER A 1 115 ? -4.582 22.188 -1.062 1 77.31 115 SER A N 1
ATOM 903 C CA . SER A 1 115 ? -4.055 23.547 -1.128 1 77.31 115 SER A CA 1
ATOM 904 C C . SER A 1 115 ? -3.693 24.078 0.26 1 77.31 115 SER A C 1
ATOM 906 O O . SER A 1 115 ? -4.531 24.078 1.164 1 77.31 115 SER A O 1
ATOM 908 N N . PRO A 1 116 ? -2.492 24.016 0.584 1 68.25 116 PRO A N 1
ATOM 909 C CA . PRO A 1 116 ? -2.301 24.609 1.905 1 68.25 116 PRO A CA 1
ATOM 910 C C . PRO A 1 116 ? -3.117 25.891 2.096 1 68.25 116 PRO A C 1
ATOM 912 O O . PRO A 1 116 ? -3.857 26.016 3.074 1 68.25 116 PRO A O 1
ATOM 915 N N . GLY A 1 117 ? -2.473 27.031 2.113 1 52.72 117 GLY A N 1
ATOM 916 C CA . GLY A 1 117 ? -2.977 28.391 2.193 1 52.72 117 GLY A CA 1
ATOM 917 C C . GLY A 1 117 ? -3.709 28.828 0.938 1 52.72 117 GLY A C 1
ATOM 918 O O . GLY A 1 117 ? -3.922 30.031 0.724 1 52.72 117 GLY A O 1
ATOM 919 N N . THR A 1 118 ? -3.713 28.094 -0.114 1 43.03 118 THR A N 1
ATOM 920 C CA . THR A 1 118 ? -4.746 28.828 -0.824 1 43.03 118 THR A CA 1
ATOM 921 C C . THR A 1 118 ? -6.055 28.828 -0.04 1 43.03 118 THR A C 1
ATOM 923 O O . THR A 1 118 ? -6.879 27.922 -0.208 1 43.03 118 THR A O 1
ATOM 926 N N . SER A 1 119 ? -6.141 28.328 1.184 1 36.84 119 SER A N 1
ATOM 927 C CA . SER A 1 119 ? -7.207 29.219 1.634 1 36.84 119 SER A CA 1
ATOM 928 C C . SER A 1 119 ? -7.117 30.578 0.955 1 36.84 119 SER A C 1
ATOM 930 O O . SER A 1 119 ? -6.172 31.328 1.188 1 36.84 119 SER A O 1
ATOM 932 N N . GLU A 1 120 ? -7.16 30.703 -0.21 1 33.69 120 GLU A N 1
ATOM 933 C CA . GLU A 1 120 ? -7.5 32 -0.79 1 33.69 120 GLU A CA 1
ATOM 934 C C . GLU A 1 120 ? -7.848 33.031 0.295 1 33.69 120 GLU A C 1
ATOM 936 O O . GLU A 1 120 ? -8.547 32.688 1.256 1 33.69 120 GLU A O 1
ATOM 941 N N . GLU A 1 121 ? -6.988 33.844 0.867 1 33.72 121 GLU A N 1
ATOM 942 C CA . GLU A 1 121 ? -7.652 35.156 1.05 1 33.72 121 GLU A CA 1
ATOM 943 C C . GLU A 1 121 ? -8.992 35.188 0.318 1 33.72 121 GLU A C 1
ATOM 945 O O . GLU A 1 121 ? -9.039 35.062 -0.907 1 33.72 121 GLU A O 1
ATOM 950 N N . GLY A 1 122 ? -10.016 34.375 0.71 1 33.69 122 GLY A N 1
ATOM 951 C CA . GLY A 1 122 ? -11.297 34.938 0.319 1 33.69 122 GLY A CA 1
ATOM 952 C C . GLY A 1 122 ? -11.18 36.344 -0.251 1 33.69 122 GLY A C 1
ATOM 953 O O . GLY A 1 122 ? -11.172 37.312 0.495 1 33.69 122 GLY A O 1
ATOM 954 N N . THR A 1 123 ? -10.203 36.469 -1.035 1 34.34 123 THR A N 1
ATOM 955 C CA . THR A 1 123 ? -10.461 37.688 -1.823 1 34.34 123 THR A CA 1
ATOM 956 C C . THR A 1 123 ? -11.961 37.969 -1.903 1 34.34 123 THR A C 1
ATOM 958 O O . THR A 1 123 ? -12.742 37.094 -2.268 1 34.34 123 THR A O 1
ATOM 961 N N . LEU A 1 124 ? -12.344 38.781 -0.98 1 34.06 124 LEU A N 1
ATOM 962 C CA . LEU A 1 124 ? -13.672 39.375 -1.122 1 34.06 124 LEU A CA 1
ATOM 963 C C . LEU A 1 124 ? -14.219 39.156 -2.531 1 34.06 124 LEU A C 1
ATOM 965 O O . LEU A 1 124 ? -13.469 39.219 -3.508 1 34.06 124 LEU A O 1
ATOM 969 N N . PRO A 1 125 ? -15.062 38.188 -2.717 1 37 125 PRO A N 1
ATOM 970 C CA . PRO A 1 125 ? -15.695 38.344 -4.031 1 37 125 PRO A CA 1
ATOM 971 C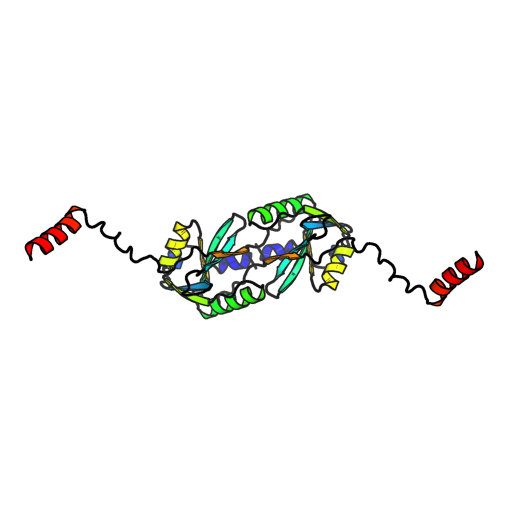 C . PRO A 1 125 ? -15.406 39.688 -4.672 1 37 125 PRO A C 1
ATOM 973 O O . PRO A 1 125 ? -15.258 40.688 -3.967 1 37 125 PRO A O 1
ATOM 976 N N . PRO A 1 126 ? -14.648 39.75 -5.676 1 36.5 126 PRO A N 1
ATOM 977 C CA . PRO A 1 126 ? -14.75 41.156 -6.121 1 36.5 126 PRO A CA 1
ATOM 978 C C . PRO A 1 126 ? -16.016 41.844 -5.617 1 36.5 126 PRO A C 1
ATOM 980 O O . PRO A 1 126 ? -17.094 41.25 -5.633 1 36.5 126 PRO A O 1
ATOM 983 N N . GLU A 1 127 ? -16.031 42.406 -4.438 1 35.81 127 GLU A N 1
ATOM 984 C CA . GLU A 1 127 ? -17.188 43.25 -4.211 1 35.81 127 GLU A CA 1
ATOM 985 C C . GLU A 1 127 ? -17.891 43.594 -5.523 1 35.81 127 GLU A C 1
ATOM 987 O O . GLU A 1 127 ? -17.312 44.188 -6.426 1 35.81 127 GLU A O 1
ATOM 992 N N . GLU A 1 128 ? -18.516 42.594 -6.098 1 39.53 128 GLU A N 1
ATOM 993 C CA . GLU A 1 128 ? -19.453 43.094 -7.094 1 39.53 128 GLU A CA 1
ATOM 994 C C . GLU A 1 128 ? -19.812 44.562 -6.82 1 39.53 128 GLU A C 1
ATOM 996 O O . GLU A 1 128 ? -20.516 44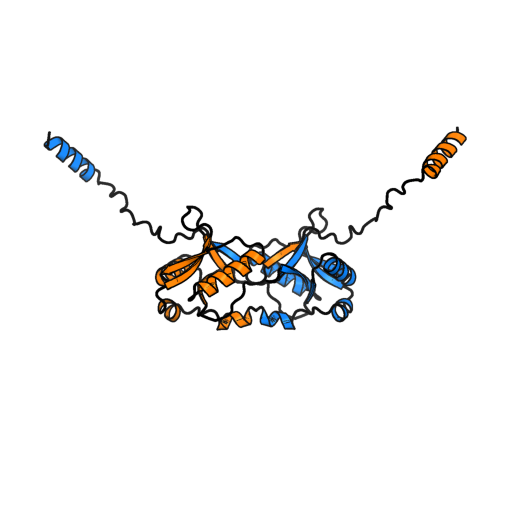.844 -5.844 1 39.53 128 GLU A O 1
ATOM 1001 N N . MET A 1 129 ? -18.844 45.406 -6.852 1 40.59 129 MET A N 1
ATOM 1002 C CA . MET A 1 129 ? -19.172 46.844 -6.824 1 40.59 129 MET A CA 1
ATOM 1003 C C . MET A 1 129 ? -20.594 47.062 -7.336 1 40.59 129 MET A C 1
ATOM 1005 O O . MET A 1 129 ? -20.953 46.594 -8.414 1 40.59 129 MET A O 1
ATOM 1009 N N . SER A 1 130 ? -21.625 46.906 -6.492 1 44.84 130 SER A N 1
ATOM 1010 C CA . SER A 1 130 ? -22.984 47.188 -6.906 1 44.84 130 SER A CA 1
ATOM 1011 C C . SER A 1 130 ? -23.016 48.156 -8.086 1 44.84 130 SER A C 1
ATOM 1013 O O . SER A 1 130 ? -22.109 48.969 -8.25 1 44.84 130 SER A O 1
ATOM 1015 N N . MET A 1 131 ? -23.656 47.781 -9.078 1 46.66 131 MET A N 1
ATOM 1016 C CA . MET A 1 131 ? -23.875 48.781 -10.117 1 46.66 131 MET A CA 1
ATOM 1017 C C . MET A 1 131 ? -23.891 50.188 -9.523 1 46.66 131 MET A C 1
ATOM 1019 O O . MET A 1 131 ? -23.438 51.125 -10.156 1 46.66 131 MET A O 1
ATOM 1023 N N . ASP A 1 132 ? -24.344 50.219 -8.352 1 49.28 132 ASP A N 1
ATOM 1024 C CA . ASP A 1 132 ? -24.469 51.5 -7.641 1 49.28 132 ASP A CA 1
ATOM 1025 C C . ASP A 1 132 ? -23.109 52 -7.164 1 49.28 132 ASP A C 1
ATOM 1027 O O . ASP A 1 132 ? -22.844 53.219 -7.18 1 49.28 132 ASP A O 1
ATOM 1031 N N . GLU A 1 133 ? -22.266 51.062 -6.809 1 50.28 133 GLU A N 1
ATOM 1032 C CA . GLU A 1 133 ? -20.984 51.531 -6.324 1 50.28 133 GLU A CA 1
ATOM 1033 C C . GLU A 1 133 ? -20.031 51.844 -7.484 1 50.28 133 GLU A C 1
ATOM 1035 O O . GLU A 1 133 ? -19.266 52.812 -7.43 1 50.28 133 GLU A O 1
ATOM 1040 N N . LEU A 1 134 ? -20.047 51 -8.406 1 51.31 134 LEU A N 1
ATOM 1041 C CA . LEU A 1 134 ? -19.422 51.344 -9.672 1 51.31 134 LEU A CA 1
ATOM 1042 C C . LEU A 1 134 ? -20.016 52.656 -10.211 1 51.31 134 LEU A C 1
ATOM 1044 O O . LEU A 1 134 ? -19.281 53.531 -10.695 1 51.31 134 LEU A O 1
ATOM 1048 N N . ASP A 1 135 ? -21.328 52.719 -10.18 1 55.84 135 ASP A N 1
ATOM 1049 C CA . ASP A 1 135 ? -22.062 53.938 -10.516 1 55.84 135 ASP A CA 1
ATOM 1050 C C . ASP A 1 135 ? -21.656 55.094 -9.594 1 55.84 135 ASP A C 1
ATOM 1052 O O . ASP A 1 135 ? -21.562 56.219 -10.031 1 55.84 135 ASP A O 1
ATOM 1056 N N . GLN A 1 136 ? -21.453 54.75 -8.359 1 52.75 136 GLN A N 1
ATOM 1057 C CA . GLN A 1 136 ? -21.094 55.812 -7.418 1 52.75 136 GLN A CA 1
ATOM 1058 C C . GLN A 1 136 ? -19.672 56.312 -7.66 1 52.75 136 GLN A C 1
ATOM 1060 O O . GLN A 1 136 ? -19.375 57.5 -7.547 1 52.75 136 GLN A O 1
ATOM 1065 N N . ARG A 1 137 ? -18.812 55.469 -8 1 53.16 137 ARG A N 1
ATOM 1066 C CA . ARG A 1 137 ? -17.469 55.938 -8.297 1 53.16 137 ARG A CA 1
ATOM 1067 C C . ARG A 1 137 ? -17.422 56.656 -9.641 1 53.16 137 ARG A C 1
ATOM 1069 O O . ARG A 1 137 ? -16.688 57.625 -9.797 1 53.16 137 ARG A O 1
ATOM 1076 N N . ARG A 1 138 ? -18.172 56.031 -10.555 1 54.75 138 ARG A N 1
ATOM 1077 C CA . ARG A 1 138 ? -18.375 56.75 -11.797 1 54.75 138 ARG A CA 1
ATOM 1078 C C . ARG A 1 138 ? -18.969 58.125 -11.531 1 54.75 138 ARG A C 1
ATOM 1080 O O . ARG A 1 138 ? -18.562 59.125 -12.125 1 54.75 138 ARG A O 1
ATOM 1087 N N . SER A 1 139 ? -20.031 58.156 -10.641 1 58.09 139 SER A N 1
ATOM 1088 C CA . SER A 1 139 ? -20.688 59.406 -10.289 1 58.09 139 SER A CA 1
ATOM 1089 C C . SER A 1 139 ? -19.734 60.344 -9.578 1 58.09 139 SER A C 1
ATOM 1091 O O . SER A 1 139 ? -19.75 61.562 -9.812 1 58.09 139 SER A O 1
ATOM 1093 N N . MET A 1 140 ? -18.938 59.75 -8.711 1 54.19 140 MET A N 1
ATOM 1094 C CA . MET A 1 140 ? -17.984 60.594 -7.992 1 54.19 140 MET A CA 1
ATOM 1095 C C . MET A 1 140 ? -16.906 61.125 -8.938 1 54.19 140 MET A C 1
ATOM 1097 O O . MET A 1 140 ? -16.531 62.281 -8.875 1 54.19 140 MET A O 1
ATOM 1101 N N . LEU A 1 141 ? -16.5 60.188 -9.766 1 56.94 141 LEU A N 1
ATOM 1102 C CA . LEU A 1 141 ? -15.508 60.656 -10.742 1 56.94 141 LEU A CA 1
ATOM 1103 C C . LEU A 1 141 ? -16.125 61.625 -11.727 1 56.94 141 LEU A C 1
ATOM 1105 O O . LEU A 1 141 ? -15.469 62.594 -12.156 1 56.94 141 LEU A O 1
ATOM 1109 N N . GLU A 1 142 ? -17.422 61.406 -11.992 1 57.91 142 GLU A N 1
ATOM 1110 C CA . GLU A 1 142 ? -18.141 62.375 -12.836 1 57.91 142 GLU A CA 1
ATOM 1111 C C . GLU A 1 142 ? -18.359 63.688 -12.109 1 57.91 142 GLU A C 1
ATOM 1113 O O . GLU A 1 142 ? -18.406 64.75 -12.742 1 57.91 142 GLU A O 1
ATOM 1118 N N . SER A 1 143 ? -18.531 63.594 -10.844 1 56.44 143 SER A N 1
ATOM 1119 C CA . SER A 1 143 ? -18.766 64.812 -10.117 1 56.44 143 SER A CA 1
ATOM 1120 C C . SER A 1 143 ? -17.469 65.625 -9.906 1 56.44 143 SER A C 1
ATOM 1122 O O . SER A 1 143 ? -17.484 66.812 -9.578 1 56.44 143 SER A O 1
ATOM 1124 N N . LEU A 1 144 ? -16.344 64.812 -9.898 1 55.56 144 LEU A N 1
ATOM 1125 C CA . LEU A 1 144 ? -15.094 65.562 -9.719 1 55.56 144 LEU A CA 1
ATOM 1126 C C . LEU A 1 144 ? -14.664 66.188 -11.023 1 55.56 144 LEU A C 1
ATOM 1128 O O . LEU A 1 144 ? -13.781 67.062 -11.031 1 55.56 144 LEU A O 1
ATOM 1132 N N . LEU A 1 145 ? -15.281 65.75 -11.969 1 51.25 145 LEU A N 1
ATOM 1133 C CA . LEU A 1 145 ? -15.102 66.562 -13.156 1 51.25 145 LEU A CA 1
ATOM 1134 C C . LEU A 1 145 ? -16.141 67.688 -13.203 1 51.25 145 LEU A C 1
ATOM 1136 O O . LEU A 1 145 ? -15.805 68.812 -13.539 1 51.25 145 LEU A O 1
ATOM 1140 N N . MET B 1 1 ? 3.346 -5.152 9.984 1 29.69 1 MET B N 1
ATOM 1141 C CA . MET B 1 1 ? 3.713 -3.744 10.117 1 29.69 1 MET B CA 1
ATOM 1142 C C . MET B 1 1 ? 2.492 -2.889 10.43 1 29.69 1 MET B C 1
ATOM 1144 O O . MET B 1 1 ? 2.584 -1.926 11.195 1 29.69 1 MET B O 1
ATOM 1148 N N . GLN B 1 2 ? 1.147 -3.396 9.938 1 40.31 2 GLN B N 1
ATOM 1149 C CA . GLN B 1 2 ? -0.045 -2.578 10.133 1 40.31 2 GLN B CA 1
ATOM 1150 C C . GLN B 1 2 ? -0.437 -2.52 11.602 1 40.31 2 GLN B C 1
ATOM 1152 O O . GLN B 1 2 ? -0.833 -1.465 12.102 1 40.31 2 GLN B O 1
ATOM 1157 N N . LEU B 1 3 ? -0.338 -3.74 12.344 1 43.34 3 LEU B N 1
ATOM 1158 C CA . LEU B 1 3 ? -0.734 -3.764 13.75 1 43.34 3 LEU B CA 1
ATOM 1159 C C . LEU B 1 3 ? 0.098 -2.779 14.562 1 43.34 3 LEU B C 1
ATOM 1161 O O . LEU B 1 3 ? -0.411 -2.154 15.492 1 43.34 3 LEU B O 1
ATOM 1165 N N . HIS B 1 4 ? 1.225 -2.648 14 1 53.84 4 HIS B N 1
ATOM 1166 C CA . HIS B 1 4 ? 2.146 -1.871 14.82 1 53.84 4 HIS B CA 1
ATOM 1167 C C . HIS B 1 4 ? 1.881 -0.376 14.688 1 53.84 4 HIS B C 1
ATOM 1169 O O . HIS B 1 4 ? 2.076 0.385 15.633 1 53.84 4 HIS B O 1
ATOM 1175 N N . ASP B 1 5 ? 1.037 -0.141 13.523 1 64.12 5 ASP B N 1
ATOM 1176 C CA . ASP B 1 5 ? 0.878 1.291 13.289 1 64.12 5 ASP B CA 1
ATOM 1177 C C . ASP B 1 5 ? -0.178 1.883 14.227 1 64.12 5 ASP B C 1
ATOM 1179 O O . ASP B 1 5 ? -0.092 3.053 14.602 1 64.12 5 ASP B O 1
ATOM 1183 N N . ASP B 1 6 ? -1.045 0.96 14.688 1 66.12 6 ASP B N 1
ATOM 1184 C CA . ASP B 1 6 ? -2.174 1.497 15.438 1 66.12 6 ASP B CA 1
ATOM 1185 C C . ASP B 1 6 ? -1.704 2.191 16.719 1 66.12 6 ASP B C 1
ATOM 1187 O O . ASP B 1 6 ? -2.25 3.229 17.094 1 66.12 6 ASP B O 1
ATOM 1191 N N . ASN B 1 7 ? -0.631 1.696 17.156 1 78.75 7 ASN B N 1
ATOM 1192 C CA . ASN B 1 7 ? -0.154 2.322 18.391 1 78.75 7 ASN B CA 1
ATOM 1193 C C . ASN B 1 7 ? 0.781 3.492 18.094 1 78.75 7 ASN B C 1
ATOM 1195 O O . ASN B 1 7 ? 1.007 4.344 18.953 1 78.75 7 ASN B O 1
ATOM 1199 N N . ALA B 1 8 ? 1.204 3.572 16.922 1 91.56 8 ALA B N 1
ATOM 1200 C CA . ALA B 1 8 ? 2.223 4.57 16.594 1 91.56 8 ALA B CA 1
ATOM 1201 C C . ALA B 1 8 ? 1.594 5.812 15.969 1 91.56 8 ALA B C 1
ATOM 1203 O O . ALA B 1 8 ? 2.207 6.883 15.953 1 91.56 8 ALA B O 1
ATOM 1204 N N . ILE B 1 9 ? 0.337 5.672 15.492 1 96.31 9 ILE B N 1
ATOM 1205 C CA . ILE B 1 9 ? -0.324 6.781 14.812 1 96.31 9 ILE B CA 1
ATOM 1206 C C . ILE B 1 9 ? -1.491 7.281 15.664 1 96.31 9 ILE B C 1
ATOM 1208 O O . ILE B 1 9 ? -2.467 6.555 15.875 1 96.31 9 ILE B O 1
ATOM 1212 N N . GLU B 1 10 ? -1.34 8.484 16.25 1 97.06 10 GLU B N 1
ATOM 1213 C CA . GLU B 1 10 ? -2.426 9.133 16.969 1 97.06 10 GLU B CA 1
ATOM 1214 C C . GLU B 1 10 ? -3.521 9.609 16.016 1 97.06 10 GLU B C 1
ATOM 1216 O O . GLU B 1 10 ? -3.24 10.281 15.031 1 97.06 10 GLU B O 1
ATOM 1221 N N . LYS B 1 11 ? -4.816 9.242 16.25 1 96.31 11 LYS B N 1
ATOM 1222 C CA . LYS B 1 11 ? -5.906 9.547 15.32 1 96.31 11 LYS B CA 1
ATOM 1223 C C . LYS B 1 11 ? -6.945 10.453 15.969 1 96.31 11 LYS B C 1
ATOM 1225 O O . LYS B 1 11 ? -7.812 11 15.281 1 96.31 11 LYS B O 1
ATOM 1230 N N . ARG B 1 12 ? -6.852 10.711 17.266 1 97 12 ARG B N 1
ATOM 1231 C CA . ARG B 1 12 ? -7.828 11.531 17.969 1 97 12 ARG B CA 1
ATOM 1232 C C . ARG B 1 12 ? -7.574 13.016 17.734 1 97 12 ARG B C 1
ATOM 1234 O O . ARG B 1 12 ? -6.52 13.539 18.094 1 97 12 ARG B O 1
ATOM 1241 N N . PRO B 1 13 ? -8.609 13.688 17.172 1 96.94 13 PRO B N 1
ATOM 1242 C CA . PRO B 1 13 ? -8.43 15.109 16.891 1 96.94 13 PRO B CA 1
ATOM 1243 C C . PRO B 1 13 ? -8.039 15.914 18.125 1 96.94 13 PRO B C 1
ATOM 1245 O O . PRO B 1 13 ? -7.207 16.828 18.047 1 96.94 13 PRO B O 1
ATOM 1248 N N . SER B 1 14 ? -8.609 15.625 19.266 1 96.56 14 SER B N 1
ATOM 1249 C CA . SER B 1 14 ? -8.344 16.375 20.484 1 96.56 14 SER B CA 1
ATOM 1250 C C . SER B 1 14 ? -6.887 16.25 20.906 1 96.56 14 SER B C 1
ATOM 1252 O O . SER B 1 14 ? -6.328 17.172 21.516 1 96.56 14 SER B O 1
ATOM 1254 N N . VAL B 1 15 ? -6.262 15.141 20.672 1 96.88 15 VAL B N 1
ATOM 1255 C CA . VAL B 1 15 ? -4.859 14.93 21.016 1 96.88 15 VAL B CA 1
ATOM 1256 C C . VAL B 1 15 ? -3.967 15.57 19.953 1 96.88 15 VAL B C 1
ATOM 1258 O O . VAL B 1 15 ? -2.99 16.25 20.281 1 96.88 15 VAL B O 1
ATOM 1261 N N . ILE B 1 16 ? -4.34 15.391 18.672 1 97.88 16 ILE B N 1
ATOM 1262 C CA . ILE B 1 16 ? -3.52 15.875 17.578 1 97.88 16 ILE B CA 1
ATOM 1263 C C . ILE B 1 16 ? -3.424 17.391 17.625 1 97.88 16 ILE B C 1
ATOM 1265 O O . ILE B 1 16 ? -2.348 17.969 17.422 1 97.88 16 ILE B O 1
ATOM 1269 N N . THR B 1 17 ? -4.52 18.047 17.969 1 96 17 THR B N 1
ATOM 1270 C CA . THR B 1 17 ? -4.543 19.516 17.906 1 96 17 THR B CA 1
ATOM 1271 C C . THR B 1 17 ? -3.771 20.109 19.078 1 96 17 THR B C 1
ATOM 1273 O O . THR B 1 17 ? -3.537 21.328 19.125 1 96 17 THR B O 1
ATOM 1276 N N . GLN B 1 18 ? -3.441 19.234 20.047 1 96.38 18 GLN B N 1
ATOM 1277 C CA . GLN B 1 18 ? -2.557 19.719 21.109 1 96.38 18 GLN B CA 1
ATOM 1278 C C . GLN B 1 18 ? -1.19 20.094 20.531 1 96.38 18 GLN B C 1
ATOM 1280 O O . GLN B 1 18 ? -0.433 20.844 21.172 1 96.38 18 GLN B O 1
ATOM 1285 N N . PHE B 1 19 ? -0.936 19.484 19.375 1 96.69 19 PHE B N 1
ATOM 1286 C CA . PHE B 1 19 ? 0.258 19.875 18.641 1 96.69 19 PHE B CA 1
ATOM 1287 C C . PHE B 1 19 ? -0.058 20.984 17.641 1 96.69 19 PHE B C 1
ATOM 1289 O O . PHE B 1 19 ? -0.807 20.766 16.688 1 96.69 19 PHE B O 1
ATOM 1296 N N . ARG B 1 20 ? 0.479 22.094 17.797 1 96.19 20 ARG B N 1
ATOM 1297 C CA . ARG B 1 20 ? 0.152 23.25 16.969 1 96.19 20 ARG B CA 1
ATOM 1298 C C . ARG B 1 20 ? 0.624 23.031 15.531 1 96.19 20 ARG B C 1
ATOM 1300 O O . ARG B 1 20 ? -0.048 23.438 14.578 1 96.19 20 ARG B O 1
ATOM 1307 N N . ARG B 1 21 ? 1.851 22.406 15.445 1 97.81 21 ARG B N 1
ATOM 1308 C CA . ARG B 1 21 ? 2.445 22.172 14.133 1 97.81 21 ARG B CA 1
ATOM 1309 C C . ARG B 1 21 ? 2.838 20.703 13.969 1 97.81 21 ARG B C 1
ATOM 1311 O O . ARG B 1 21 ? 3.115 20.016 14.953 1 97.81 21 ARG B O 1
ATOM 1318 N N . ALA B 1 22 ? 2.811 20.281 12.789 1 98.56 22 ALA B N 1
ATOM 1319 C CA . ALA B 1 22 ? 3.266 18.953 12.383 1 98.56 22 ALA B CA 1
ATOM 1320 C C . ALA B 1 22 ? 3.822 18.984 10.961 1 98.56 22 ALA B C 1
ATOM 1322 O O . ALA B 1 22 ? 3.699 20 10.258 1 98.56 22 ALA B O 1
ATOM 1323 N N . PHE B 1 23 ? 4.508 17.938 10.609 1 98.69 23 PHE B N 1
ATOM 1324 C CA . PHE B 1 23 ? 5.102 17.844 9.281 1 98.69 23 PHE B CA 1
ATOM 1325 C C . PHE B 1 23 ? 4.316 16.859 8.406 1 98.69 23 PHE B C 1
ATOM 1327 O O . PHE B 1 23 ? 4.16 15.695 8.758 1 98.69 23 PHE B O 1
ATOM 1334 N N . ALA B 1 24 ? 3.793 17.391 7.355 1 98.75 24 ALA B N 1
ATOM 1335 C CA . ALA B 1 24 ? 3.18 16.547 6.328 1 98.75 24 ALA B CA 1
ATOM 1336 C C . ALA B 1 24 ? 4.117 16.375 5.137 1 98.75 24 ALA B C 1
ATOM 1338 O O . ALA B 1 24 ? 5.055 17.141 4.953 1 98.75 24 ALA B O 1
ATOM 1339 N N . LEU B 1 25 ? 3.934 15.336 4.422 1 98.69 25 LEU B N 1
ATOM 1340 C CA . LEU B 1 25 ? 4.691 15.102 3.197 1 98.69 25 LEU B CA 1
ATOM 1341 C C . LEU B 1 25 ? 3.982 15.719 1.994 1 98.69 25 LEU B C 1
ATOM 1343 O O . LEU B 1 25 ? 2.857 15.336 1.667 1 98.69 25 LEU B O 1
ATOM 1347 N N . ILE B 1 26 ? 4.668 16.688 1.38 1 98.12 26 ILE B N 1
ATOM 1348 C CA . ILE B 1 26 ? 4.078 17.484 0.305 1 98.12 26 ILE B CA 1
ATOM 1349 C C . ILE B 1 26 ? 4.805 17.188 -1.007 1 98.12 26 ILE B C 1
ATOM 1351 O O . ILE B 1 26 ? 6.035 17.125 -1.04 1 98.12 26 ILE B O 1
ATOM 1355 N N . PHE B 1 27 ? 3.98 16.891 -1.984 1 97.19 27 PHE B N 1
ATOM 1356 C CA . PHE B 1 27 ? 4.488 16.75 -3.344 1 97.19 27 PHE B CA 1
ATOM 1357 C C . PHE B 1 27 ? 4.457 18.094 -4.074 1 97.19 27 PHE B C 1
ATOM 1359 O O . PHE B 1 27 ? 3.463 18.828 -4 1 97.19 27 PHE B O 1
ATOM 1366 N N . ASN B 1 28 ? 5.562 18.422 -4.715 1 94.81 28 ASN B N 1
ATOM 1367 C CA . ASN B 1 28 ? 5.656 19.656 -5.504 1 94.81 28 ASN B CA 1
ATOM 1368 C C . ASN B 1 28 ? 5.305 20.875 -4.672 1 94.81 28 ASN B C 1
ATOM 1370 O O . ASN B 1 28 ? 4.469 21.688 -5.074 1 94.81 28 ASN B O 1
ATOM 1374 N N . PRO B 1 29 ? 6.02 21.031 -3.521 1 94.5 29 PRO B N 1
ATOM 1375 C CA . PRO B 1 29 ? 5.676 22.156 -2.656 1 94.5 29 PRO B CA 1
ATOM 1376 C C . PRO B 1 29 ? 5.816 23.5 -3.361 1 94.5 29 PRO B C 1
ATOM 1378 O O . PRO B 1 29 ? 6.809 23.734 -4.055 1 94.5 29 PRO B O 1
ATOM 1381 N N . GLY B 1 30 ? 4.805 24.344 -3.217 1 91.62 30 GLY B N 1
ATOM 1382 C CA . GLY B 1 30 ? 4.871 25.703 -3.723 1 91.62 30 GLY B CA 1
ATOM 1383 C C . GLY B 1 30 ? 4.496 25.812 -5.188 1 91.62 30 GLY B C 1
ATOM 1384 O O . GLY B 1 30 ? 4.742 26.844 -5.824 1 91.62 30 GLY B O 1
ATOM 1385 N N . THR B 1 31 ? 4.055 24.688 -5.742 1 92.12 31 THR B N 1
ATOM 1386 C CA . THR B 1 31 ? 3.633 24.719 -7.137 1 92.12 31 THR B CA 1
ATOM 1387 C C . THR B 1 31 ? 2.117 24.578 -7.246 1 92.12 31 THR B C 1
ATOM 1389 O O . THR B 1 31 ? 1.448 24.25 -6.266 1 92.12 31 THR B O 1
ATOM 1392 N N . PRO B 1 32 ? 1.488 24.844 -8.453 1 90 32 PRO B N 1
ATOM 1393 C CA . PRO B 1 32 ? 0.05 24.656 -8.656 1 90 32 PRO B CA 1
ATOM 1394 C C . PRO B 1 32 ? -0.377 23.188 -8.578 1 90 32 PRO B C 1
ATOM 1396 O O . PRO B 1 32 ? -1.563 22.906 -8.406 1 90 32 PRO B O 1
ATOM 1399 N N . ASN B 1 33 ? 0.556 22.312 -8.734 1 92.38 33 ASN B N 1
ATOM 1400 C CA . ASN B 1 33 ? 0.25 20.891 -8.688 1 92.38 33 ASN B CA 1
ATOM 1401 C C . ASN B 1 33 ? 0.69 20.266 -7.363 1 92.38 33 ASN B C 1
ATOM 1403 O O . ASN B 1 33 ? 1.207 19.141 -7.34 1 92.38 33 ASN B O 1
ATOM 1407 N N . GLU B 1 34 ? 0.568 21.062 -6.328 1 95.25 34 GLU B N 1
ATOM 1408 C CA . GLU B 1 34 ? 0.925 20.594 -4.992 1 95.25 34 GLU B CA 1
ATOM 1409 C C . GLU B 1 34 ? -0.009 19.484 -4.531 1 95.25 34 GLU B C 1
ATOM 1411 O O . GLU B 1 34 ? -1.22 19.547 -4.758 1 95.25 34 GLU B O 1
ATOM 1416 N N . GLY B 1 35 ? 0.586 18.359 -3.924 1 96.5 35 GLY B N 1
ATOM 1417 C CA . GLY B 1 35 ? -0.17 17.281 -3.33 1 96.5 35 GLY B CA 1
ATOM 1418 C C . GLY B 1 35 ? 0.297 16.922 -1.932 1 96.5 35 GLY B C 1
ATOM 1419 O O . GLY B 1 35 ? 1.397 17.297 -1.523 1 96.5 35 GLY B O 1
ATOM 1420 N N . ILE B 1 36 ? -0.547 16.25 -1.21 1 98.12 36 ILE B N 1
ATOM 1421 C CA . ILE B 1 36 ? -0.226 15.82 0.146 1 98.12 36 ILE B CA 1
ATOM 1422 C C . ILE B 1 36 ? -0.332 14.297 0.245 1 98.12 36 ILE B C 1
ATOM 1424 O O . ILE B 1 36 ? -1.225 13.695 -0.352 1 98.12 36 ILE B O 1
ATOM 1428 N N . TYR B 1 37 ? 0.503 13.672 0.983 1 98 37 TYR B N 1
ATOM 1429 C CA . TYR B 1 37 ? 0.547 12.219 1.131 1 98 37 TYR B CA 1
ATOM 1430 C C . TYR B 1 37 ? -0.576 11.727 2.037 1 98 37 TYR B C 1
ATOM 1432 O O . TYR B 1 37 ? -0.839 12.32 3.086 1 98 37 TYR B O 1
ATOM 1440 N N . SER B 1 38 ? -1.164 10.609 1.636 1 96.31 38 SER B N 1
ATOM 1441 C CA . SER B 1 38 ? -2.158 9.906 2.445 1 96.31 38 SER B CA 1
ATOM 1442 C C . SER B 1 38 ? -2.062 8.398 2.254 1 96.31 38 SER B C 1
ATOM 1444 O O . SER B 1 38 ? -1.385 7.926 1.339 1 96.31 38 SER B O 1
ATOM 1446 N N . ARG B 1 39 ? -2.584 7.664 3.164 1 94.44 39 ARG B N 1
ATOM 1447 C CA . ARG B 1 39 ? -2.787 6.219 3.082 1 94.44 39 ARG B CA 1
ATOM 1448 C C . ARG B 1 39 ? -4.266 5.883 2.902 1 94.44 39 ARG B C 1
ATOM 1450 O O . ARG B 1 39 ? -5.117 6.402 3.629 1 94.44 39 ARG B O 1
ATOM 1457 N N . ARG B 1 40 ? -4.582 5.102 1.929 1 91.94 40 ARG B N 1
ATOM 1458 C CA . ARG B 1 40 ? -5.969 4.695 1.712 1 91.94 40 ARG B CA 1
ATOM 1459 C C . ARG B 1 40 ? -6.254 3.352 2.369 1 91.94 40 ARG B C 1
ATOM 1461 O O . ARG B 1 40 ? -5.586 2.357 2.08 1 91.94 40 ARG B O 1
ATOM 1468 N N . SER B 1 41 ? -7.195 3.301 3.277 1 86.5 41 SER B N 1
ATOM 1469 C CA . SER B 1 41 ? -7.617 2.08 3.955 1 86.5 41 SER B CA 1
ATOM 1470 C C . SER B 1 41 ? -8.453 1.197 3.031 1 86.5 41 SER B C 1
ATOM 1472 O O . SER B 1 41 ? -8.789 1.602 1.917 1 86.5 41 SER B O 1
ATOM 1474 N N . ALA B 1 42 ? -8.703 -0.001 3.467 1 75.94 42 ALA B N 1
ATOM 1475 C CA . ALA B 1 42 ? -9.492 -0.98 2.719 1 75.94 42 ALA B CA 1
ATOM 1476 C C . ALA B 1 42 ? -10.906 -0.47 2.463 1 75.94 42 ALA B C 1
ATOM 1478 O O . ALA B 1 42 ? -11.508 -0.792 1.438 1 75.94 42 ALA B O 1
ATOM 1479 N N . ASP B 1 43 ? -11.367 0.4 3.357 1 81.69 43 ASP B N 1
ATOM 1480 C CA . ASP B 1 43 ? -12.727 0.91 3.203 1 81.69 43 ASP B CA 1
ATOM 1481 C C . ASP B 1 43 ? -12.75 2.135 2.291 1 81.69 43 ASP B C 1
ATOM 1483 O O . ASP B 1 43 ? -13.805 2.746 2.096 1 81.69 43 ASP B O 1
ATOM 1487 N N . GLY B 1 44 ? -11.695 2.537 1.851 1 84.44 44 GLY B N 1
ATOM 1488 C CA . GLY B 1 44 ? -11.625 3.596 0.856 1 84.44 44 GLY B CA 1
ATOM 1489 C C . GLY B 1 44 ? -11.43 4.973 1.463 1 84.44 44 GLY B C 1
ATOM 1490 O O . GLY B 1 44 ? -11.5 5.984 0.76 1 84.44 44 GLY B O 1
ATOM 1491 N N . ILE B 1 45 ? -11.25 5.02 2.779 1 89.5 45 ILE B N 1
ATOM 1492 C CA . ILE B 1 45 ? -11.062 6.305 3.443 1 89.5 45 ILE B CA 1
ATOM 1493 C C . ILE B 1 45 ? -9.578 6.641 3.51 1 89.5 45 ILE B C 1
ATOM 1495 O O . ILE B 1 45 ? -8.773 5.824 3.963 1 89.5 45 ILE B O 1
ATOM 1499 N N . ASP B 1 46 ? -9.164 7.82 3.062 1 93.44 46 ASP B N 1
ATOM 1500 C CA . ASP B 1 46 ? -7.773 8.258 3.092 1 93.44 46 ASP B CA 1
ATOM 1501 C C . ASP B 1 46 ? -7.414 8.852 4.453 1 93.44 46 ASP B C 1
ATOM 1503 O O . ASP B 1 46 ? -8.203 9.594 5.043 1 93.44 46 ASP B O 1
ATOM 1507 N N . MET B 1 47 ? -6.281 8.477 4.875 1 96.56 47 MET B N 1
ATOM 1508 C CA . MET B 1 47 ? -5.695 9.109 6.051 1 96.56 47 MET B CA 1
ATOM 1509 C C . MET B 1 47 ? -4.5 9.969 5.668 1 96.56 47 MET B C 1
ATOM 1511 O O . MET B 1 47 ? -3.498 9.461 5.164 1 96.56 47 MET B O 1
ATOM 1515 N N . ILE B 1 48 ? -4.652 11.258 5.891 1 98 48 ILE B N 1
ATOM 1516 C CA . ILE B 1 48 ? -3.492 12.141 5.773 1 98 48 ILE B CA 1
ATOM 1517 C C . ILE B 1 48 ? -2.533 11.883 6.934 1 98 48 ILE B C 1
ATOM 1519 O O . ILE B 1 48 ? -2.924 11.961 8.102 1 98 48 ILE B O 1
ATOM 1523 N N . LEU B 1 49 ? -1.304 11.523 6.676 1 98.38 49 LEU B N 1
ATOM 1524 C CA . LEU B 1 49 ? -0.318 11.211 7.703 1 98.38 49 LEU B CA 1
ATOM 1525 C C . LEU B 1 49 ? 0.607 12.398 7.949 1 98.38 49 LEU B C 1
ATOM 1527 O O . LEU B 1 49 ? 1.19 12.945 7.008 1 98.38 49 LEU B O 1
ATOM 1531 N N . CYS B 1 50 ? 0.702 12.836 9.156 1 98.62 50 CYS B N 1
ATOM 1532 C CA . CYS B 1 50 ? 1.676 13.852 9.523 1 98.62 50 CYS B CA 1
ATOM 1533 C C . CYS B 1 50 ? 2.562 13.375 10.664 1 98.62 50 CYS B C 1
ATOM 1535 O O . CYS B 1 50 ? 2.338 12.297 11.219 1 98.62 50 CYS B O 1
ATOM 1537 N N . PHE B 1 51 ? 3.611 14.094 10.922 1 98.69 51 PHE B N 1
ATOM 1538 C CA . PHE B 1 51 ? 4.648 13.711 11.867 1 98.69 51 PHE B CA 1
ATOM 1539 C C . PHE B 1 51 ? 4.934 14.836 12.852 1 98.69 51 PHE B C 1
ATOM 1541 O O . PHE B 1 51 ? 4.977 16 12.461 1 98.69 51 PHE B O 1
ATOM 1548 N N . GLU B 1 52 ? 5.09 14.477 14.07 1 98.19 52 GLU B N 1
ATOM 1549 C CA . GLU B 1 52 ? 5.512 15.453 15.062 1 98.19 52 GLU B CA 1
ATOM 1550 C C . GLU B 1 52 ? 6.926 15.953 14.789 1 98.19 52 GLU B C 1
ATOM 1552 O O . GLU B 1 52 ? 7.246 17.109 15.07 1 98.19 52 GLU B O 1
ATOM 1557 N N . ASP B 1 53 ? 7.766 15.102 14.18 1 98.44 53 ASP B N 1
ATOM 1558 C CA . ASP B 1 53 ? 9.195 15.352 14 1 98.44 53 ASP B CA 1
ATOM 1559 C C . ASP B 1 53 ? 9.57 15.344 12.523 1 98.44 53 ASP B C 1
ATOM 1561 O O . ASP B 1 53 ? 9.172 14.453 11.773 1 98.44 53 ASP B O 1
ATOM 1565 N N . GLU B 1 54 ? 10.352 16.344 12.117 1 98.56 54 GLU B N 1
ATOM 1566 C CA . GLU B 1 54 ? 10.75 16.5 10.719 1 98.56 54 GLU B CA 1
ATOM 1567 C C . GLU B 1 54 ? 11.594 15.312 10.25 1 98.56 54 GLU B C 1
ATOM 1569 O O . GLU B 1 54 ? 11.453 14.852 9.117 1 98.56 54 GLU B O 1
ATOM 1574 N N . GLN B 1 55 ? 12.484 14.875 11.117 1 98.44 55 GLN B N 1
ATOM 1575 C CA . GLN B 1 55 ? 13.375 13.789 10.742 1 98.44 55 GLN B CA 1
ATOM 1576 C C . GLN B 1 55 ? 12.594 12.492 10.523 1 98.44 55 GLN B C 1
ATOM 1578 O O . GLN B 1 55 ? 12.906 11.727 9.609 1 98.44 55 GLN B O 1
ATOM 1583 N N . ASP B 1 56 ? 11.609 12.258 11.375 1 98.19 56 ASP B N 1
ATOM 1584 C CA . ASP B 1 56 ? 10.742 11.102 11.188 1 98.19 56 ASP B CA 1
ATOM 1585 C C . ASP B 1 56 ? 10.008 11.172 9.852 1 98.19 56 ASP B C 1
ATOM 1587 O O . ASP B 1 56 ? 9.906 10.172 9.141 1 98.19 56 ASP B O 1
ATOM 1591 N N . ALA B 1 57 ? 9.539 12.383 9.484 1 98.56 57 ALA B N 1
ATOM 1592 C CA . ALA B 1 57 ? 8.875 12.594 8.195 1 98.56 57 ALA B CA 1
ATOM 1593 C C . ALA B 1 57 ? 9.836 12.32 7.039 1 98.56 57 ALA B C 1
ATOM 1595 O O . ALA B 1 57 ? 9.461 11.68 6.055 1 98.56 57 ALA B O 1
ATOM 1596 N N . GLN B 1 58 ? 11.031 12.789 7.203 1 98.38 58 GLN B N 1
ATOM 1597 C CA . GLN B 1 58 ? 12.047 12.617 6.168 1 98.38 58 GLN B CA 1
ATOM 1598 C C . GLN B 1 58 ? 12.367 11.133 5.957 1 98.38 58 GLN B C 1
ATOM 1600 O O . GLN B 1 58 ? 12.484 10.68 4.82 1 98.38 58 GLN B O 1
ATOM 1605 N N . ARG B 1 59 ? 12.492 10.414 7.082 1 96.94 59 ARG B N 1
ATOM 1606 C CA . ARG B 1 59 ? 12.773 8.984 6.992 1 96.94 59 ARG B CA 1
ATOM 1607 C C . ARG B 1 59 ? 11.648 8.242 6.277 1 96.94 59 ARG B C 1
ATOM 1609 O O . ARG B 1 59 ? 11.906 7.375 5.441 1 96.94 59 ARG B O 1
ATOM 1616 N N . TYR B 1 60 ? 10.453 8.633 6.574 1 96.88 60 TYR B N 1
ATOM 1617 C CA . TYR B 1 60 ? 9.297 8.039 5.91 1 96.88 60 TYR B CA 1
ATOM 1618 C C . TYR B 1 60 ? 9.312 8.344 4.418 1 96.88 60 TYR B C 1
ATOM 1620 O O . TYR B 1 60 ? 9.039 7.461 3.598 1 96.88 60 TYR B O 1
ATOM 1628 N N . SER B 1 61 ? 9.633 9.602 4.043 1 97.5 61 SER B N 1
ATOM 1629 C CA . SER B 1 61 ? 9.711 10.008 2.643 1 97.5 61 SER B CA 1
ATOM 1630 C C . SER B 1 61 ? 10.734 9.172 1.882 1 97.5 61 SER B C 1
ATOM 1632 O O . SER B 1 61 ? 10.5 8.789 0.736 1 97.5 61 SER B O 1
ATOM 1634 N N . ILE B 1 62 ? 11.828 8.898 2.496 1 94.75 62 ILE B N 1
ATOM 1635 C CA . ILE B 1 62 ? 12.891 8.102 1.893 1 94.75 62 ILE B CA 1
ATOM 1636 C C . ILE B 1 62 ? 12.383 6.688 1.624 1 94.75 62 ILE B C 1
ATOM 1638 O O . ILE B 1 62 ? 12.617 6.129 0.549 1 94.75 62 ILE B O 1
ATOM 1642 N N . MET B 1 63 ? 11.672 6.133 2.588 1 92.56 63 MET B N 1
ATOM 1643 C CA . MET B 1 63 ? 11.117 4.789 2.434 1 92.56 63 MET B CA 1
ATOM 1644 C C . MET B 1 63 ? 10.102 4.75 1.3 1 92.56 63 MET B C 1
ATOM 1646 O O . MET B 1 63 ? 10.07 3.797 0.519 1 92.56 63 MET B O 1
ATOM 1650 N N . LEU B 1 64 ? 9.25 5.797 1.135 1 93.88 64 LEU B N 1
ATOM 1651 C CA . LEU B 1 64 ? 8.289 5.887 0.04 1 93.88 64 LEU B CA 1
ATOM 1652 C C . LEU B 1 64 ? 9 5.875 -1.309 1 93.88 64 LEU B C 1
ATOM 1654 O O . LEU B 1 64 ? 8.594 5.16 -2.227 1 93.88 64 LEU B O 1
ATOM 1658 N N . ALA B 1 65 ? 10.023 6.68 -1.373 1 91.56 65 ALA B N 1
ATOM 1659 C CA . ALA B 1 65 ? 10.789 6.77 -2.613 1 91.56 65 ALA B CA 1
ATOM 1660 C C . ALA B 1 65 ? 11.383 5.414 -2.994 1 91.56 65 ALA B C 1
ATOM 1662 O O . ALA B 1 65 ? 11.445 5.07 -4.176 1 91.56 65 ALA B O 1
ATOM 1663 N N . ALA B 1 66 ? 11.766 4.617 -2.02 1 84.75 66 ALA B N 1
ATOM 1664 C CA . ALA B 1 66 ? 12.305 3.283 -2.252 1 84.75 66 ALA B CA 1
ATOM 1665 C C . ALA B 1 66 ? 11.258 2.361 -2.869 1 84.75 66 ALA B C 1
ATOM 1667 O O . ALA B 1 66 ? 11.602 1.358 -3.502 1 84.75 66 ALA B O 1
ATOM 1668 N N . GLN B 1 67 ? 10.031 2.674 -2.699 1 84.81 67 GLN B N 1
ATOM 1669 C CA . GLN B 1 67 ? 8.93 1.883 -3.236 1 84.81 67 GLN B CA 1
ATOM 1670 C C . GLN B 1 67 ? 8.398 2.49 -4.531 1 84.81 67 GLN B C 1
ATOM 1672 O O . GLN B 1 67 ? 7.23 2.295 -4.879 1 84.81 67 GLN B O 1
ATOM 1677 N N . ASP B 1 68 ? 9.227 3.303 -5.172 1 84 68 ASP B N 1
ATOM 1678 C CA . ASP B 1 68 ? 8.922 3.924 -6.457 1 84 68 ASP B CA 1
ATOM 1679 C C . ASP B 1 68 ? 7.727 4.867 -6.344 1 84 68 ASP B C 1
ATOM 1681 O O . ASP B 1 68 ? 6.957 5.02 -7.297 1 84 68 ASP B O 1
ATOM 1685 N N . PHE B 1 69 ? 7.457 5.285 -5.129 1 91.31 69 PHE B N 1
ATOM 1686 C CA . PHE B 1 69 ? 6.469 6.332 -4.914 1 91.31 69 PHE B CA 1
ATOM 1687 C C . PHE B 1 69 ? 7.078 7.711 -5.137 1 91.31 69 PHE B C 1
ATOM 1689 O O . PHE B 1 69 ? 8.273 7.906 -4.922 1 91.31 69 PHE B O 1
ATOM 1696 N N . PRO B 1 70 ? 6.297 8.695 -5.562 1 92.88 70 PRO B N 1
ATOM 1697 C CA . PRO B 1 70 ? 6.832 10.031 -5.812 1 92.88 70 PRO B CA 1
ATOM 1698 C C . PRO B 1 70 ? 7.516 10.633 -4.582 1 92.88 70 PRO B C 1
ATOM 1700 O O . PRO B 1 70 ? 7.066 10.414 -3.455 1 92.88 70 PRO B O 1
ATOM 1703 N N . GLU B 1 71 ? 8.547 11.367 -4.898 1 94.12 71 GLU B N 1
ATOM 1704 C CA . GLU B 1 71 ? 9.25 12.047 -3.814 1 94.12 71 GLU B CA 1
ATOM 1705 C C . GLU B 1 71 ? 8.383 13.125 -3.174 1 94.12 71 GLU B C 1
ATOM 1707 O O . GLU B 1 71 ? 7.684 13.859 -3.873 1 94.12 71 GLU B O 1
ATOM 1712 N N . ALA B 1 72 ? 8.445 13.219 -1.864 1 97.62 72 ALA B N 1
ATOM 1713 C CA . ALA B 1 72 ? 7.715 14.227 -1.098 1 97.62 72 ALA B CA 1
ATOM 1714 C C . ALA B 1 72 ? 8.625 14.914 -0.086 1 97.62 72 ALA B C 1
ATOM 1716 O O . ALA B 1 72 ? 9.594 14.32 0.393 1 97.62 72 ALA B O 1
ATOM 1717 N N . ASP B 1 73 ? 8.32 16.172 0.234 1 98.25 73 ASP B N 1
ATOM 1718 C CA . ASP B 1 73 ? 9.094 16.938 1.206 1 98.25 73 ASP B CA 1
ATOM 1719 C C . ASP B 1 73 ? 8.32 17.109 2.512 1 98.25 73 ASP B C 1
ATOM 1721 O O . ASP B 1 73 ? 7.117 17.359 2.496 1 98.25 73 ASP B O 1
ATOM 1725 N N . PRO B 1 74 ? 9.055 16.906 3.605 1 98.75 74 PRO B N 1
ATOM 1726 C CA . PRO B 1 74 ? 8.398 17.328 4.852 1 98.75 74 PRO B CA 1
ATOM 1727 C C . PRO B 1 74 ? 8.164 18.828 4.918 1 98.75 74 PRO B C 1
ATOM 1729 O O . PRO B 1 74 ? 9.086 19.609 4.707 1 98.75 74 PRO B O 1
ATOM 1732 N N . VAL B 1 75 ? 6.93 19.203 5.133 1 98.5 75 VAL B N 1
ATOM 1733 C CA . VAL B 1 75 ? 6.562 20.609 5.266 1 98.5 75 VAL B CA 1
ATOM 1734 C C . VAL B 1 75 ? 5.828 20.828 6.586 1 98.5 75 VAL B C 1
ATOM 1736 O O . VAL B 1 75 ? 4.895 20.094 6.914 1 98.5 75 VAL B O 1
ATOM 1739 N N . GLU B 1 76 ? 6.27 21.766 7.355 1 98.12 76 GLU B N 1
ATOM 1740 C CA . GLU B 1 76 ? 5.594 22.109 8.602 1 98.12 76 GLU B CA 1
ATOM 1741 C C . GLU B 1 76 ? 4.266 22.812 8.344 1 98.12 76 GLU B C 1
ATOM 1743 O O . GLU B 1 76 ? 4.215 23.797 7.598 1 98.12 76 GLU B O 1
ATOM 1748 N N . LEU B 1 77 ? 3.236 22.344 8.938 1 97.69 77 LEU B N 1
ATOM 1749 C CA . LEU B 1 77 ? 1.897 22.891 8.742 1 97.69 77 LEU B CA 1
ATOM 1750 C C . LEU B 1 77 ? 1.158 23 10.07 1 97.69 77 LEU B C 1
ATOM 1752 O O . LEU B 1 77 ? 1.494 22.312 11.039 1 97.69 77 LEU B O 1
ATOM 1756 N N . ASP B 1 78 ? 0.167 23.938 10.055 1 96.94 78 ASP B N 1
ATOM 1757 C CA . ASP B 1 78 ? -0.731 24.062 11.203 1 96.94 78 ASP B CA 1
ATOM 1758 C C . ASP B 1 78 ? -1.635 22.844 11.32 1 96.94 78 ASP B C 1
ATOM 1760 O O . ASP B 1 78 ? -2.297 22.453 10.359 1 96.94 78 ASP B O 1
ATOM 1764 N N . THR B 1 79 ? -1.647 22.219 12.539 1 97.12 79 THR B N 1
ATOM 1765 C CA . THR B 1 79 ? -2.387 20.969 12.711 1 97.12 79 THR B CA 1
ATOM 1766 C C . THR B 1 79 ? -3.889 21.203 12.602 1 97.12 79 THR B C 1
ATOM 1768 O O . THR B 1 79 ? -4.625 20.344 12.117 1 97.12 79 THR B O 1
ATOM 1771 N N . HIS B 1 80 ? -4.336 22.391 13.039 1 95.88 80 HIS B N 1
ATOM 1772 C CA . HIS B 1 80 ? -5.754 22.703 12.898 1 95.88 80 HIS B CA 1
ATOM 1773 C C . HIS B 1 80 ? -6.152 22.797 11.43 1 95.88 80 HIS B C 1
ATOM 1775 O O . HIS B 1 80 ? -7.23 22.344 11.047 1 95.88 80 HIS B O 1
ATOM 1781 N N . MET B 1 81 ? -5.281 23.391 10.617 1 95 81 MET B N 1
ATOM 1782 C CA . MET B 1 81 ? -5.523 23.469 9.18 1 95 81 MET B CA 1
ATOM 1783 C C . MET B 1 81 ? -5.605 22.078 8.562 1 95 81 MET B C 1
ATOM 1785 O O . MET B 1 81 ? -6.492 21.812 7.746 1 95 81 MET B O 1
ATOM 1789 N N . LEU B 1 82 ? -4.734 21.188 8.961 1 96.75 82 LEU B N 1
ATOM 1790 C CA . LEU B 1 82 ? -4.715 19.828 8.453 1 96.75 82 LEU B CA 1
ATOM 1791 C C . LEU B 1 82 ? -5.988 19.078 8.836 1 96.75 82 LEU B C 1
ATOM 1793 O O . LEU B 1 82 ? -6.562 18.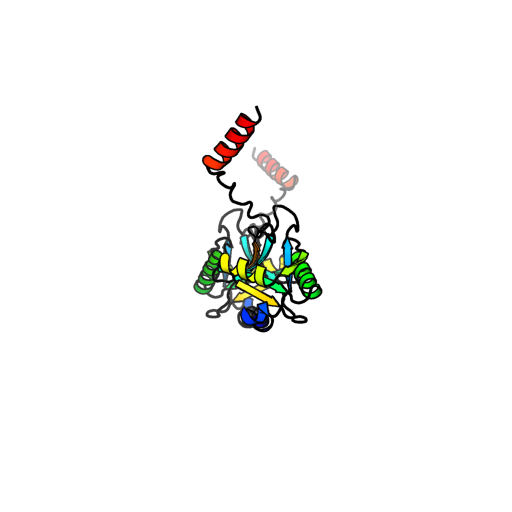359 8.016 1 96.75 82 LEU B O 1
ATOM 1797 N N . LEU B 1 83 ? -6.395 19.266 10.109 1 96.75 83 LEU B N 1
ATOM 1798 C CA . LEU B 1 83 ? -7.602 18.609 10.602 1 96.75 83 LEU B CA 1
ATOM 1799 C C . LEU B 1 83 ? -8.836 19.094 9.836 1 96.75 83 LEU B C 1
ATOM 1801 O O . LEU B 1 83 ? -9.664 18.281 9.414 1 96.75 83 LEU B O 1
ATOM 1805 N N . GLU B 1 84 ? -8.938 20.375 9.609 1 94.88 84 GLU B N 1
ATOM 1806 C CA . GLU B 1 84 ? -10.062 20.953 8.883 1 94.88 84 GLU B CA 1
ATOM 1807 C C . GLU B 1 84 ? -10.109 20.438 7.445 1 94.88 84 GLU B C 1
ATOM 1809 O O . GLU B 1 84 ? -11.172 20.031 6.961 1 94.88 84 GLU B O 1
ATOM 1814 N N . PHE B 1 85 ? -8.992 20.469 6.773 1 95.5 85 PHE B N 1
ATOM 1815 C CA . PHE B 1 85 ? -8.914 19.953 5.41 1 95.5 85 PHE B CA 1
ATOM 1816 C C . PHE B 1 85 ? -9.367 18.5 5.352 1 95.5 85 PHE B C 1
ATOM 1818 O O . PHE B 1 85 ? -10.141 18.125 4.465 1 95.5 85 PHE B O 1
ATOM 1825 N N . SER B 1 86 ? -8.797 17.656 6.293 1 96.12 86 SER B N 1
ATOM 1826 C CA . SER B 1 86 ? -9.117 16.234 6.301 1 96.12 86 SER B CA 1
ATOM 1827 C C . SER B 1 86 ? -10.617 16 6.512 1 96.12 86 SER B C 1
ATOM 1829 O O . SER B 1 86 ? -11.234 15.219 5.801 1 96.12 86 SER B O 1
ATOM 1831 N N . GLU B 1 87 ? -11.203 16.719 7.469 1 94.31 87 GLU B N 1
ATOM 1832 C CA . GLU B 1 87 ? -12.617 16.547 7.793 1 94.31 87 GLU B CA 1
ATOM 1833 C C . GLU B 1 87 ? -13.5 17.031 6.645 1 94.31 87 GLU B C 1
ATOM 1835 O O . GLU B 1 87 ? -14.477 16.359 6.293 1 94.31 87 GLU B O 1
ATOM 1840 N N . GLU B 1 88 ? -13.109 18.172 6.047 1 93.25 88 GLU B N 1
ATOM 1841 C CA . GLU B 1 88 ? -13.891 18.719 4.945 1 93.25 88 GLU B CA 1
ATOM 1842 C C . GLU B 1 88 ? -13.898 17.781 3.746 1 93.25 88 GLU B C 1
ATOM 1844 O O . GLU B 1 88 ? -14.891 17.672 3.029 1 93.25 88 GLU B O 1
ATOM 1849 N N . GLY B 1 89 ? -12.844 17.125 3.58 1 93.31 89 GLY B N 1
ATOM 1850 C CA . GLY B 1 89 ? -12.711 16.219 2.443 1 93.31 89 GLY B CA 1
ATOM 1851 C C . GLY B 1 89 ? -13.211 14.82 2.734 1 93.31 89 GLY B C 1
ATOM 1852 O O . GLY B 1 89 ? -13.164 13.945 1.864 1 93.31 89 GLY B O 1
ATOM 1853 N N . GLY B 1 90 ? -13.633 14.578 3.926 1 94.19 90 GLY B N 1
ATOM 1854 C CA . GLY B 1 90 ? -14.062 13.242 4.301 1 94.19 90 GLY B CA 1
ATOM 1855 C C . GLY B 1 90 ? -12.906 12.289 4.531 1 94.19 90 GLY B C 1
ATOM 1856 O O . GLY B 1 90 ? -13.039 11.078 4.316 1 94.19 90 GLY B O 1
ATOM 1857 N N . HIS B 1 91 ? -11.781 12.789 4.867 1 95.75 91 HIS B N 1
ATOM 1858 C CA . HIS B 1 91 ? -10.57 12.039 5.191 1 95.75 91 HIS B CA 1
ATOM 1859 C C . HIS B 1 91 ? -10.305 12.039 6.691 1 95.75 91 HIS B C 1
ATOM 1861 O O . HIS B 1 91 ? -11.078 12.609 7.465 1 95.75 91 HIS B O 1
ATOM 1867 N N . THR B 1 92 ? -9.344 11.266 7.098 1 96.62 92 THR B N 1
ATOM 1868 C CA . THR B 1 92 ? -8.883 11.281 8.484 1 96.62 92 THR B CA 1
ATOM 1869 C C . THR B 1 92 ? -7.465 11.82 8.578 1 96.62 92 THR B C 1
ATOM 1871 O O . THR B 1 92 ? -6.777 11.969 7.566 1 96.62 92 THR B O 1
ATOM 1874 N N . LEU B 1 93 ? -7.133 12.25 9.789 1 97.62 93 LEU B N 1
ATOM 1875 C CA . LEU B 1 93 ? -5.785 12.719 10.078 1 97.62 93 LEU B CA 1
ATOM 1876 C C . LEU B 1 93 ? -5.094 11.812 11.086 1 97.62 93 LEU B C 1
ATOM 1878 O O . LEU B 1 93 ? -5.703 11.406 12.078 1 97.62 93 LEU B O 1
ATOM 1882 N N . GLY B 1 94 ? -3.852 11.438 10.758 1 98.06 94 GLY B N 1
ATOM 1883 C CA . GLY B 1 94 ? -3.006 10.695 11.688 1 98.06 94 GLY B CA 1
ATOM 1884 C C . GLY B 1 94 ? -1.699 11.398 11.992 1 98.06 94 GLY B C 1
ATOM 1885 O O . GLY B 1 94 ? -1.082 11.992 11.109 1 98.06 94 GLY B O 1
ATOM 1886 N N . LEU B 1 95 ? -1.36 11.344 13.227 1 98.44 95 LEU B N 1
ATOM 1887 C CA . LEU B 1 95 ? -0.108 11.953 13.664 1 98.44 95 LEU B CA 1
ATOM 1888 C C . LEU B 1 95 ? 0.836 10.898 14.234 1 98.44 95 LEU B C 1
ATOM 1890 O O . LEU B 1 95 ? 0.468 10.156 15.148 1 98.44 95 LEU B O 1
ATOM 1894 N N . VAL B 1 96 ? 2.002 10.797 13.656 1 98.06 96 VAL B N 1
ATOM 1895 C CA . VAL B 1 96 ? 3.059 9.945 14.195 1 98.06 96 VAL B CA 1
ATOM 1896 C C . VAL B 1 96 ? 3.85 10.703 15.258 1 98.06 96 VAL B C 1
ATOM 1898 O O . VAL B 1 96 ? 4.457 11.734 14.969 1 98.06 96 VAL B O 1
ATOM 1901 N N . ALA B 1 97 ? 3.838 10.188 16.453 1 96.44 97 ALA B N 1
ATOM 1902 C CA . ALA B 1 97 ? 4.566 10.82 17.547 1 96.44 97 ALA B CA 1
ATOM 1903 C C . ALA B 1 97 ? 6.074 10.742 17.328 1 96.44 97 ALA B C 1
ATOM 1905 O O . ALA B 1 97 ? 6.562 9.82 16.656 1 96.44 97 ALA B O 1
ATOM 1906 N N . LYS B 1 98 ? 6.781 11.68 17.891 1 96.69 98 LYS B N 1
ATOM 1907 C CA . LYS B 1 98 ? 8.234 11.727 17.75 1 96.69 98 LYS B CA 1
ATOM 1908 C C . LYS B 1 98 ? 8.875 10.422 18.219 1 96.69 98 LYS B C 1
ATOM 1910 O O . LYS B 1 98 ? 8.547 9.914 19.297 1 96.69 98 LYS B O 1
ATOM 1915 N N . GLY B 1 99 ? 9.656 9.844 17.438 1 95.5 99 GLY B N 1
ATOM 1916 C CA . GLY B 1 99 ? 10.453 8.68 17.812 1 95.5 99 GLY B CA 1
ATOM 1917 C C . GLY B 1 99 ? 9.742 7.363 17.562 1 95.5 99 GLY B C 1
ATOM 1918 O O . GLY B 1 99 ? 10.32 6.297 17.766 1 95.5 99 GLY B O 1
ATOM 1919 N N . LYS B 1 100 ? 8.492 7.434 17.219 1 94.75 100 LYS B N 1
ATOM 1920 C CA . LYS B 1 100 ? 7.781 6.207 16.859 1 94.75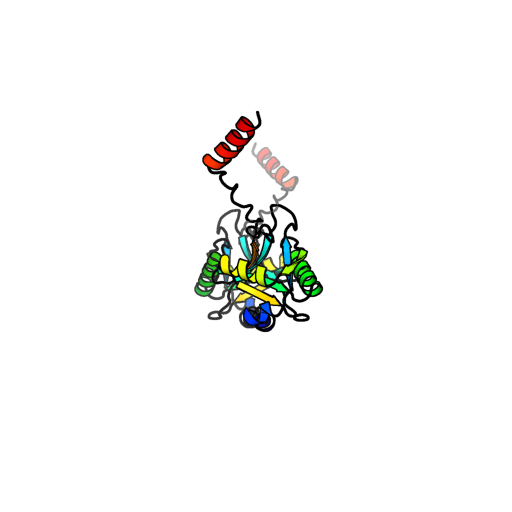 100 LYS B CA 1
ATOM 1921 C C . LYS B 1 100 ? 8.117 5.77 15.438 1 94.75 100 LYS B C 1
ATOM 1923 O O . LYS B 1 100 ? 8.266 6.602 14.547 1 94.75 100 LYS B O 1
ATOM 1928 N N . LEU B 1 101 ? 8.328 4.531 15.312 1 89.69 101 LEU B N 1
ATOM 1929 C CA . LEU B 1 101 ? 8.664 4 14 1 89.69 101 LEU B CA 1
ATOM 1930 C C . LEU B 1 101 ? 7.414 3.543 13.258 1 89.69 101 LEU B C 1
ATOM 1932 O O . LEU B 1 101 ? 6.727 2.621 13.703 1 89.69 101 LEU B O 1
ATOM 1936 N N . VAL B 1 102 ? 7.055 4.195 12.203 1 93.12 102 VAL B N 1
ATOM 1937 C CA . VAL B 1 102 ? 6.016 3.814 11.25 1 93.12 102 VAL B CA 1
ATOM 1938 C C . VAL B 1 102 ? 6.621 3.646 9.859 1 93.12 102 VAL B C 1
ATOM 1940 O O . VAL B 1 102 ? 7.445 4.461 9.438 1 93.12 102 VAL B O 1
ATOM 1943 N N . VAL B 1 103 ? 6.285 2.539 9.203 1 92 103 VAL B N 1
ATOM 1944 C CA . VAL B 1 103 ? 6.777 2.297 7.852 1 92 103 VAL B CA 1
ATOM 1945 C C . VAL B 1 103 ? 5.621 2.354 6.859 1 92 103 VAL B C 1
ATOM 1947 O O . VAL B 1 103 ? 4.484 2.021 7.203 1 92 103 VAL B O 1
ATOM 1950 N N . PRO B 1 104 ? 5.938 2.846 5.613 1 93.44 104 PRO B N 1
ATOM 1951 C CA . PRO B 1 104 ? 4.867 2.793 4.609 1 93.44 104 PRO B CA 1
ATOM 1952 C C . PRO B 1 104 ? 4.34 1.377 4.387 1 93.44 104 PRO B C 1
ATOM 1954 O O . PRO B 1 104 ? 5.082 0.404 4.551 1 93.44 104 PRO B O 1
ATOM 1957 N N . PRO B 1 105 ? 3.059 1.335 4.125 1 91.94 105 PRO B N 1
ATOM 1958 C CA . PRO B 1 105 ? 2.551 0.009 3.77 1 91.94 105 PRO B CA 1
ATOM 1959 C C . PRO B 1 105 ? 3.201 -0.55 2.504 1 91.94 105 PRO B C 1
ATOM 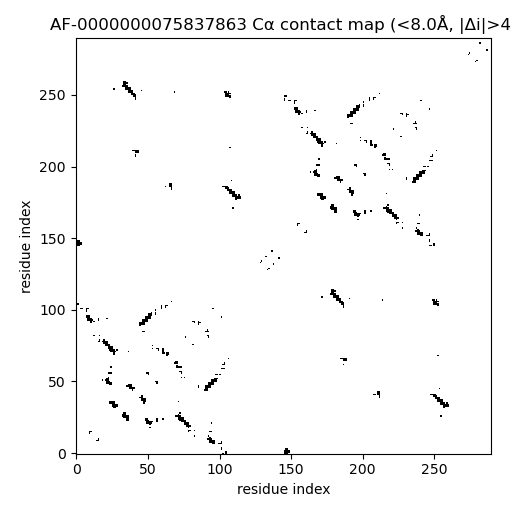1961 O O . PRO B 1 105 ? 3.76 0.207 1.707 1 91.94 105 PRO B O 1
ATOM 1964 N N . GLU B 1 106 ? 3.135 -1.894 2.42 1 90.62 106 GLU B N 1
ATOM 1965 C CA . GLU B 1 106 ? 3.557 -2.494 1.158 1 90.62 106 GLU B CA 1
ATOM 1966 C C . GLU B 1 106 ? 2.742 -1.949 -0.012 1 90.62 106 GLU B C 1
ATOM 1968 O O . GLU B 1 106 ? 1.622 -1.471 0.174 1 90.62 106 GLU B O 1
ATOM 1973 N N . ALA B 1 107 ? 3.287 -1.972 -1.178 1 89.56 107 ALA B N 1
ATOM 1974 C CA . ALA B 1 107 ? 2.57 -1.521 -2.367 1 89.56 107 ALA B CA 1
ATOM 1975 C C . ALA B 1 107 ? 1.982 -2.703 -3.133 1 89.56 107 ALA B C 1
ATOM 1977 O O . ALA B 1 107 ? 2.611 -3.758 -3.236 1 89.56 107 ALA B O 1
ATOM 1978 N N . ASN B 1 108 ? 0.708 -2.613 -3.572 1 92.31 108 ASN B N 1
ATOM 1979 C CA . ASN B 1 108 ? 0.17 -3.535 -4.566 1 92.31 108 ASN B CA 1
ATOM 1980 C C . ASN B 1 108 ? 0.789 -3.301 -5.941 1 92.31 108 ASN B C 1
ATOM 1982 O O . ASN B 1 108 ? 0.749 -2.186 -6.461 1 92.31 108 ASN B O 1
ATOM 1986 N N . VAL B 1 109 ? 1.329 -4.363 -6.504 1 93.75 109 VAL B N 1
ATOM 1987 C CA . VAL B 1 109 ? 2.074 -4.195 -7.75 1 93.75 109 VAL B CA 1
ATOM 1988 C C . VAL B 1 109 ? 1.663 -5.273 -8.75 1 93.75 109 VAL B C 1
ATOM 1990 O O . VAL B 1 109 ? 1.698 -6.465 -8.438 1 93.75 109 VAL B O 1
ATOM 1993 N N . PRO B 1 110 ? 1.181 -4.891 -9.953 1 94.44 110 PRO B N 1
ATOM 1994 C CA . PRO B 1 110 ? 1.1 -5.859 -11.055 1 94.44 110 PRO B CA 1
ATOM 1995 C C . PRO B 1 110 ? 2.455 -6.133 -11.695 1 94.44 110 PRO B C 1
ATOM 1997 O O . PRO B 1 110 ? 3.217 -5.199 -11.969 1 94.44 110 PRO B O 1
ATOM 2000 N N . MET B 1 111 ? 2.777 -7.348 -11.891 1 94.56 111 MET B N 1
ATOM 2001 C CA . MET B 1 111 ? 3.992 -7.742 -12.594 1 94.56 111 MET B CA 1
ATOM 2002 C C . MET B 1 111 ? 3.664 -8.258 -13.992 1 94.56 111 MET B C 1
ATOM 2004 O O . MET B 1 111 ? 3.148 -9.367 -14.141 1 94.56 111 MET B O 1
ATOM 2008 N N . PHE B 1 112 ? 4.035 -7.535 -14.984 1 92.38 112 PHE B N 1
ATOM 2009 C CA . PHE B 1 112 ? 3.594 -7.867 -16.328 1 92.38 112 PHE B CA 1
ATOM 2010 C C . PHE B 1 112 ? 4.664 -8.656 -17.078 1 92.38 112 PHE B C 1
ATOM 2012 O O . PHE B 1 112 ? 4.438 -9.117 -18.188 1 92.38 112 PHE B O 1
ATOM 2019 N N . ASP B 1 113 ? 5.781 -8.82 -16.516 1 89.88 113 ASP B N 1
ATOM 2020 C CA . ASP B 1 113 ? 6.77 -9.719 -17.109 1 89.88 113 ASP B CA 1
ATOM 2021 C C . ASP B 1 113 ? 6.438 -11.18 -16.812 1 89.88 113 ASP B C 1
ATOM 2023 O O . ASP B 1 113 ? 7.215 -12.078 -17.141 1 89.88 113 ASP B O 1
ATOM 2027 N N . TRP B 1 114 ? 5.285 -11.406 -16.25 1 90.25 114 TRP B N 1
ATOM 2028 C CA . TRP B 1 114 ? 4.777 -12.734 -15.914 1 90.25 114 TRP B CA 1
ATOM 2029 C C . TRP B 1 114 ? 4.25 -13.445 -17.156 1 90.25 114 TRP B C 1
ATOM 2031 O O . TRP B 1 114 ? 3.555 -12.844 -17.984 1 90.25 114 TRP B O 1
ATOM 2041 N N . SER B 1 115 ? 4.645 -14.633 -17.5 1 77.75 115 SER B N 1
ATOM 2042 C CA . SER B 1 115 ? 4.09 -15.516 -18.516 1 77.75 115 SER B CA 1
ATOM 2043 C C . SER B 1 115 ? 3.82 -16.906 -17.953 1 77.75 115 SER B C 1
ATOM 2045 O O . SER B 1 115 ? 4.723 -17.547 -17.406 1 77.75 115 SER B O 1
ATOM 2047 N N . PRO B 1 116 ? 2.592 -17.188 -17.625 1 68.69 116 PRO B N 1
ATOM 2048 C CA . PRO B 1 116 ? 2.486 -18.578 -17.188 1 68.69 116 PRO B CA 1
ATOM 2049 C C . PRO B 1 116 ? 3.271 -19.531 -18.078 1 68.69 116 PRO B C 1
ATOM 2051 O O . PRO B 1 116 ? 4.039 -20.359 -17.578 1 68.69 116 PRO B O 1
ATOM 2054 N N . GLY B 1 117 ? 2.514 -20.234 -19 1 52.5 117 GLY B N 1
ATOM 2055 C CA . GLY B 1 117 ? 2.979 -21.156 -20.016 1 52.5 117 GLY B CA 1
ATOM 2056 C C . GLY B 1 117 ? 3.662 -20.469 -21.188 1 52.5 117 GLY B C 1
ATOM 2057 O O . GLY B 1 117 ? 3.855 -21.078 -22.234 1 52.5 117 GLY B O 1
ATOM 2058 N N . THR B 1 118 ? 3.613 -19.203 -21.344 1 43.69 118 THR B N 1
ATOM 2059 C CA . THR B 1 118 ? 4.523 -19.141 -22.469 1 43.69 118 THR B CA 1
ATOM 2060 C C . THR B 1 118 ? 5.883 -19.719 -22.125 1 43.69 118 THR B C 1
ATOM 2062 O O . THR B 1 118 ? 6.887 -19.016 -22.094 1 43.69 118 THR B O 1
ATOM 2065 N N . SER B 1 119 ? 6.027 -20.234 -20.906 1 37.06 119 SER B N 1
ATOM 2066 C CA . SER B 1 119 ? 6.996 -21.281 -21.188 1 37.06 119 SER B CA 1
ATOM 2067 C C . SER B 1 119 ? 6.586 -22.109 -22.406 1 37.06 119 SER B C 1
ATOM 2069 O O . SER B 1 119 ? 6.25 -23.281 -22.281 1 37.06 119 SER B O 1
ATOM 2071 N N . GLU B 1 120 ? 5.453 -21.938 -23.031 1 34.5 120 GLU B N 1
ATOM 2072 C CA . GLU B 1 120 ? 5.324 -22.719 -24.25 1 34.5 120 GLU B CA 1
ATOM 2073 C C . GLU B 1 120 ? 6.684 -23.219 -24.719 1 34.5 120 GLU B C 1
ATOM 2075 O O . GLU B 1 120 ? 7.723 -22.797 -24.219 1 34.5 120 GLU B O 1
ATOM 2080 N N . GLU B 1 121 ? 6.691 -23.547 -26.172 1 33.09 121 GLU B N 1
ATOM 2081 C CA . GLU B 1 121 ? 7.645 -24.078 -27.141 1 33.09 121 GLU B CA 1
ATOM 2082 C C . GLU B 1 121 ? 8.984 -23.359 -27.047 1 33.09 121 GLU B C 1
ATOM 2084 O O . GLU B 1 121 ? 9.094 -22.172 -27.375 1 33.09 121 GLU B O 1
ATOM 2089 N N . GLY B 1 122 ? 9.727 -23.266 -25.938 1 34.25 122 GLY B N 1
ATOM 2090 C CA . GLY B 1 122 ? 11.109 -23.438 -26.344 1 34.25 122 GLY B CA 1
ATOM 2091 C C . GLY B 1 122 ? 11.25 -23.844 -27.797 1 34.25 122 GLY B C 1
ATOM 2092 O O . GLY B 1 122 ? 11.227 -25.031 -28.125 1 34.25 122 GLY B O 1
ATOM 2093 N N . THR B 1 123 ? 10.438 -23.297 -28.531 1 33.84 123 THR B N 1
ATOM 2094 C CA . THR B 1 123 ? 10.891 -23.344 -29.922 1 33.84 123 THR B CA 1
ATOM 2095 C C . THR B 1 123 ? 12.406 -23.5 -29.984 1 33.84 123 THR B C 1
ATOM 2097 O O . THR B 1 123 ? 13.148 -22.719 -29.406 1 33.84 123 THR B O 1
ATOM 2100 N N . LEU B 1 124 ? 12.742 -24.797 -30.016 1 34.16 124 LEU B N 1
ATOM 2101 C CA . LEU B 1 124 ? 14.109 -25.125 -30.422 1 34.16 124 LEU B CA 1
ATOM 2102 C C . LEU B 1 124 ? 14.797 -23.922 -31.031 1 34.16 124 LEU B C 1
ATOM 2104 O O . LEU B 1 124 ? 14.164 -23.125 -31.734 1 34.16 124 LEU B O 1
ATOM 2108 N N . PRO B 1 125 ? 15.609 -23.297 -30.328 1 36.56 125 PRO B N 1
ATOM 2109 C CA . PRO B 1 125 ? 16.344 -22.375 -31.203 1 36.56 125 PRO B CA 1
ATOM 2110 C C . PRO B 1 125 ? 16.141 -22.688 -32.688 1 36.56 125 PRO B C 1
ATOM 2112 O O . PRO B 1 125 ? 15.906 -23.844 -33.062 1 36.56 125 PRO B O 1
ATOM 2115 N N . PRO B 1 126 ? 15.516 -21.891 -33.438 1 35.59 126 PRO B N 1
ATOM 2116 C CA . PRO B 1 126 ? 15.695 -22.406 -34.812 1 35.59 126 PRO B CA 1
ATOM 2117 C C . PRO B 1 126 ? 16.891 -23.344 -34.938 1 35.59 126 PRO B C 1
ATOM 2119 O O . PRO B 1 126 ? 17.969 -23.031 -34.438 1 35.59 126 PRO B O 1
ATOM 2122 N N . GLU B 1 127 ? 16.75 -24.594 -34.562 1 35.09 127 GLU B N 1
ATOM 2123 C CA . GLU B 1 127 ? 17.859 -25.469 -34.969 1 35.09 127 GLU B CA 1
ATOM 2124 C C . GLU B 1 127 ? 18.703 -24.797 -36.031 1 35.09 127 GLU B C 1
ATOM 2126 O O . GLU B 1 127 ? 18.203 -24.469 -37.125 1 35.09 127 GLU B O 1
ATOM 2131 N N . GLU B 1 128 ? 19.484 -23.844 -35.656 1 38.88 128 GLU B N 1
ATOM 2132 C CA . GLU B 1 128 ? 20.516 -23.578 -36.656 1 38.88 128 GLU B CA 1
ATOM 2133 C C . GLU B 1 128 ? 20.734 -24.781 -37.562 1 38.88 128 GLU B C 1
ATOM 2135 O O . GLU B 1 128 ? 21.266 -25.812 -37.125 1 38.88 128 GLU B O 1
ATOM 2140 N N . MET B 1 129 ? 19.656 -25.219 -38.25 1 39.66 129 MET B N 1
ATOM 2141 C CA . MET B 1 129 ? 19.875 -26.203 -39.312 1 39.66 129 MET B CA 1
ATOM 2142 C C . MET B 1 129 ? 21.312 -26.188 -39.781 1 39.66 129 MET B C 1
ATOM 2144 O O . MET B 1 129 ? 21.859 -25.141 -40.125 1 39.66 129 MET B O 1
ATOM 2148 N N . SER B 1 130 ? 22.234 -26.859 -39.094 1 43.84 130 SER B N 1
ATOM 2149 C CA . SER B 1 130 ? 23.625 -26.953 -39.531 1 43.84 130 SER B CA 1
ATOM 2150 C C . SER B 1 130 ? 23.734 -26.766 -41.031 1 43.84 130 SER B C 1
ATOM 2152 O O . SER B 1 130 ? 22.812 -27.047 -41.781 1 43.84 130 SER B O 1
ATOM 2154 N N . MET B 1 131 ? 24.531 -25.891 -41.406 1 46.03 131 MET B N 1
ATOM 2155 C CA . MET B 1 131 ? 24.828 -25.781 -42.844 1 46.03 131 MET B CA 1
ATOM 2156 C C . MET B 1 131 ? 24.641 -27.125 -43.562 1 46.03 131 MET B C 1
ATOM 2158 O O . MET B 1 131 ? 24.219 -27.172 -44.688 1 46.03 131 MET B O 1
ATOM 2162 N N . ASP B 1 132 ? 24.922 -28.109 -42.781 1 48.72 132 ASP B N 1
ATOM 2163 C CA . ASP B 1 132 ? 24.891 -29.469 -43.344 1 48.72 132 ASP B CA 1
ATOM 2164 C C . ASP B 1 132 ? 23.453 -29.969 -43.5 1 48.72 132 ASP B C 1
ATOM 2166 O O . ASP B 1 132 ? 23.141 -30.688 -44.438 1 48.72 132 ASP B O 1
ATOM 2170 N N . GLU B 1 133 ? 22.594 -29.531 -42.531 1 49.34 133 GLU B N 1
ATOM 2171 C CA . GLU B 1 133 ? 21.219 -30.016 -42.656 1 49.34 133 GLU B CA 1
ATOM 2172 C C . GLU B 1 133 ? 20.422 -29.203 -43.656 1 49.34 133 GLU B C 1
ATOM 2174 O O . GLU B 1 133 ? 19.594 -29.766 -44.406 1 49.34 133 GLU B O 1
ATOM 2179 N N . LEU B 1 134 ? 20.594 -27.906 -43.625 1 50.38 134 LEU B N 1
ATOM 2180 C CA . LEU B 1 134 ? 20.141 -27.078 -44.75 1 50.38 134 LEU B CA 1
ATOM 2181 C C . LEU B 1 134 ? 20.703 -27.594 -46.062 1 50.38 134 LEU B C 1
ATOM 2183 O O . LEU B 1 134 ? 19.984 -27.672 -47.062 1 50.38 134 LEU B O 1
ATOM 2187 N N . ASP B 1 135 ? 22.062 -27.891 -46.031 1 54.84 135 ASP B N 1
ATOM 2188 C CA . ASP B 1 135 ? 22.766 -28.484 -47.188 1 54.84 135 ASP B CA 1
ATOM 2189 C C . ASP B 1 135 ? 22.172 -29.844 -47.531 1 54.84 135 ASP B C 1
ATOM 2191 O O . ASP B 1 135 ? 22.078 -30.219 -48.688 1 54.84 135 ASP B O 1
ATOM 2195 N N . GLN B 1 136 ? 21.781 -30.594 -46.469 1 51.75 136 GLN B N 1
ATOM 2196 C CA . GLN B 1 136 ? 21.25 -31.938 -46.719 1 51.75 136 GLN B CA 1
ATOM 2197 C C . GLN B 1 136 ? 19.859 -31.859 -47.312 1 51.75 136 GLN B C 1
ATOM 2199 O O . GLN B 1 136 ? 19.516 -32.656 -48.188 1 51.75 136 GLN B O 1
ATOM 2204 N N . ARG B 1 137 ? 19.125 -30.938 -46.938 1 51.88 137 ARG B N 1
ATOM 2205 C CA . ARG B 1 137 ? 17.797 -30.797 -47.531 1 51.88 137 ARG B CA 1
ATOM 2206 C C . ARG B 1 137 ? 17.906 -30.25 -48.938 1 51.88 137 ARG B C 1
ATOM 2208 O O . ARG B 1 137 ? 17.109 -30.609 -49.812 1 51.88 137 ARG B O 1
ATOM 2215 N N . ARG B 1 138 ? 18.828 -29.266 -49.031 1 54.16 138 ARG B N 1
ATOM 2216 C CA . ARG B 1 138 ? 19.156 -28.781 -50.375 1 54.16 138 ARG B CA 1
ATOM 2217 C C . ARG B 1 138 ? 19.625 -29.938 -51.25 1 54.16 138 ARG B C 1
ATOM 2219 O O . ARG B 1 138 ? 19.219 -30.031 -52.406 1 54.16 138 ARG B O 1
ATOM 2226 N N . SER B 1 139 ? 20.562 -30.781 -50.656 1 56.72 139 SER B N 1
ATOM 2227 C CA . SER B 1 139 ? 21.094 -31.922 -51.406 1 56.72 139 SER B CA 1
ATOM 2228 C C . SER B 1 139 ? 20 -32.906 -51.75 1 56.72 139 SER B C 1
ATOM 2230 O O . SER B 1 139 ? 20 -33.469 -52.844 1 56.72 139 SER B O 1
ATOM 2232 N N . MET B 1 140 ? 19.125 -33.094 -50.75 1 53.34 140 MET B N 1
ATOM 2233 C CA . MET B 1 140 ? 18.047 -34.031 -51 1 53.34 140 MET B CA 1
ATOM 2234 C C . MET B 1 140 ? 17.078 -33.5 -52.062 1 53.34 140 MET B C 1
ATOM 2236 O O . MET B 1 140 ? 16.641 -34.219 -52.938 1 53.34 140 MET B O 1
ATOM 2240 N N . LEU B 1 141 ? 16.828 -32.219 -51.875 1 55.91 141 LEU B N 1
ATOM 2241 C CA . LEU B 1 141 ? 15.953 -31.594 -52.875 1 55.91 141 LEU B CA 1
ATOM 2242 C C . LEU B 1 141 ? 16.641 -31.562 -54.219 1 55.91 141 LEU B C 1
ATOM 2244 O O . LEU B 1 141 ? 15.992 -31.734 -55.25 1 55.91 141 LEU B O 1
ATOM 2248 N N . GLU B 1 142 ? 18 -31.422 -54.188 1 57.81 142 GLU B N 1
ATOM 2249 C CA . GLU B 1 142 ? 18.75 -31.453 -55.438 1 57.81 142 GLU B CA 1
ATOM 2250 C C . GLU B 1 142 ? 18.781 -32.844 -56.031 1 57.81 142 GLU B C 1
ATOM 2252 O O . GLU B 1 142 ? 18.875 -33.031 -57.25 1 57.81 142 GLU B O 1
ATOM 2257 N N . SER B 1 143 ? 18.766 -33.812 -55.125 1 56.25 143 SER B N 1
ATOM 2258 C CA . SER B 1 143 ? 18.828 -35.156 -55.656 1 56.25 143 SER B CA 1
ATOM 2259 C C . SER B 1 143 ? 17.484 -35.594 -56.219 1 56.25 143 SER B C 1
ATOM 2261 O O . SER B 1 143 ? 17.406 -36.594 -56.938 1 56.25 143 SER B O 1
ATOM 2263 N N . LEU B 1 144 ? 16.438 -34.906 -55.625 1 54.22 144 LEU B N 1
ATOM 2264 C CA . LEU B 1 144 ? 15.133 -35.312 -56.125 1 54.22 144 LEU B CA 1
ATOM 2265 C C . LEU B 1 144 ? 14.867 -34.688 -57.5 1 54.22 144 LEU B C 1
ATOM 2267 O O . LEU B 1 144 ? 13.922 -35.062 -58.188 1 54.22 144 LEU B O 1
ATOM 2271 N N . LEU B 1 145 ? 15.656 -33.75 -57.688 1 51.16 145 LEU B N 1
ATOM 2272 C CA . LEU B 1 145 ? 15.586 -33.344 -59.094 1 51.16 145 LEU B CA 1
ATOM 2273 C C . LEU B 1 145 ? 16.5 -34.219 -59.938 1 51.16 145 LEU B C 1
ATOM 2275 O O . LEU B 1 145 ? 16.125 -34.625 -61.031 1 51.16 145 LEU B O 1
#

Foldseek 3Di:
DVVQVVVQKDFDLVVQLVQFKWWWWWDPPPDPPIDTDWDADPVGATEGETERDQVLNVVQQVLCVVLVHDHTHTDMDGSVVVCVVQVVVRHTYIYGYPPGDDHDDDDDDDDPVDDDPCVPPVPPPVPPCPVVNVVVVVVVVVVVD/DVVLVVVQKDFDLVVQLVQFKWWWWWDPPPDPPIDTDWDADPVGATEGETERDQVLNVVQQVLCVVLVHDHTHTDMDGSVVVCVVQVVVRHTYIYGYPPRDDHDDHDDDDDPVDDDPVCDPPVPPVPPCPVVNVVVVVVVVVVVD

Solvent-accessible surface area (backbone atoms only — not comparable to full-atom values): 15514 Å² total; per-residue (Å²): 85,41,53,56,33,64,79,34,40,49,59,52,65,79,63,52,51,72,34,62,55,27,19,31,37,26,26,54,76,95,47,96,72,17,20,34,42,24,40,26,37,68,86,54,47,38,29,37,50,30,14,62,30,60,66,61,33,44,53,43,34,53,51,39,38,56,60,76,38,80,69,44,41,64,39,82,39,52,30,61,59,52,47,50,53,21,55,74,69,65,33,40,52,31,34,29,48,69,89,52,82,68,74,79,62,38,40,85,38,77,36,57,89,50,55,84,67,67,54,56,73,71,59,63,60,72,70,71,54,45,72,60,48,50,44,43,49,49,46,48,54,56,66,72,97,83,40,53,57,33,64,78,34,40,50,61,52,65,79,63,52,52,71,35,61,57,27,20,32,37,27,26,53,75,96,46,97,72,17,20,35,44,25,37,27,39,75,86,56,46,37,30,37,50,30,15,61,30,60,66,61,32,44,53,42,32,52,45,38,37,52,57,77,37,79,69,45,42,62,40,81,39,52,30,61,59,52,46,50,53,21,55,75,69,65,34,39,53,31,34,31,48,70,90,52,82,69,74,78,61,38,40,85,38,80,38,58,89,49,57,86,57,77,63,49,77,74,57,60,61,75,66,72,56,45,71,61,50,54,43,44,49,49,48,50,55,55,65,71,98